Protein AF-0000000086189319 (afdb_homodimer)

Organism: NCBI:txid1656884

Solvent-accessible surface area (backbone atoms only — not comparable to full-atom values): 12637 Å² total; per-residue (Å²): 131,82,56,67,68,54,58,51,44,48,44,69,55,44,84,49,65,69,63,26,51,51,47,39,66,69,47,30,36,74,72,18,36,41,35,37,89,86,45,76,41,56,20,54,67,47,47,53,51,49,47,50,52,51,44,68,76,40,71,74,46,39,66,41,79,43,82,73,70,53,71,53,95,55,34,38,34,40,35,33,26,35,20,50,72,96,50,77,51,56,28,30,35,36,38,37,38,34,42,45,98,85,67,18,36,36,32,38,51,39,45,76,79,37,67,70,130,131,80,55,68,66,55,57,51,44,49,45,69,57,44,84,49,65,70,64,29,50,52,48,38,67,70,46,31,37,72,73,19,34,41,36,38,89,87,45,76,41,57,21,53,69,45,48,52,51,48,47,51,52,52,44,69,76,40,70,74,47,38,65,40,79,41,83,72,71,54,70,54,95,54,34,36,35,40,35,33,25,36,20,49,72,95,50,76,52,56,29,30,34,36,40,38,37,34,42,46,97,86,70,18,37,36,32,38,51,38,46,75,78,38,68,73,131

InterPro domains:
  IPR032710 NTF2-like domain superfamily [SSF54427] (3-113)
  IPR037401 SnoaL-like domain [PF12680] (7-106)

Foldseek 3Di:
DDDLVVLVQVLLADQDLVVSLVSCVVAADQFAWEDEPVDTDTGSVRVSVVSNVVCVVPPQKGKAFDDDWDDDDFKIKGKIFIDHPPDGGQWIKIWMFGADPVNHTRYIDIYTDGHHD/DDDLVVLVQVLLADQDLVVSLVSCVVAADQFAWEDEPVDTDTGSVRVSVVSNVVCVVPPQKGKAFDDDWDDDDFKIKGKIFIDHPPDGGQWIKIWMFGADPVNHTRYIDIYTDGHHD

Secondary structure (DSSP, 8-state):
---HHHHHHHHHH---HHHHHHHHHHHEEEEEEEEETTEEEEHHHHHHHHHHHHHHHSTTEEEEEEEEEEEETTEEEEEEEEEETTS--SEEEEEEEEE-TTS-EEEEEEEEEE---/---HHHHHHHHHH---HHHHHHHHHHHEEEEEEEEETTEEEEHHHHHHHHHHHHHHHSTTEEEEEEEEEEEETTEEEEEEEEEETTS--SEEEEEEEEE-TTS-EEEEEEEEEE---

Radius of gyration: 18.87 Å; Cα contacts (8 Å, |Δi|>4): 447; chains: 2; bounding box: 40×55×42 Å

Structure (mmCIF, N/CA/C/O backbone):
data_AF-0000000086189319-model_v1
#
loop_
_entity.id
_entity.type
_entity.pdbx_description
1 polymer 'Nuclear transport factor 2 family protein'
#
loop_
_atom_site.group_PDB
_atom_site.id
_atom_site.type_symbol
_atom_site.label_atom_id
_atom_site.label_alt_id
_atom_site.label_comp_id
_atom_site.label_asym_id
_atom_site.label_entity_id
_atom_site.label_seq_id
_atom_site.pdbx_PDB_ins_code
_atom_site.Cartn_x
_atom_site.Cartn_y
_atom_site.Cartn_z
_atom_site.occupancy
_atom_site.B_iso_or_equiv
_atom_site.auth_seq_id
_atom_site.auth_comp_id
_atom_site.auth_asym_id
_atom_site.auth_atom_id
_atom_site.pdbx_PDB_model_num
ATOM 1 N N . MET A 1 1 ? 15.258 8.117 17.438 1 41.03 1 MET A N 1
ATOM 2 C CA . MET A 1 1 ? 14.891 8.266 16.031 1 41.03 1 MET A CA 1
ATOM 3 C C . MET A 1 1 ? 13.391 8.07 15.844 1 41.03 1 MET A C 1
ATOM 5 O O . MET A 1 1 ? 12.82 7.086 16.328 1 41.03 1 MET A O 1
ATOM 9 N N . ASP A 1 2 ? 12.672 9.117 15.648 1 60.09 2 ASP A N 1
ATOM 10 C CA . ASP A 1 2 ? 11.219 9.086 15.727 1 60.09 2 ASP A CA 1
ATOM 11 C C . ASP A 1 2 ? 10.633 8.094 14.727 1 60.09 2 ASP A C 1
ATOM 13 O O . ASP A 1 2 ? 11.219 7.859 13.664 1 60.09 2 ASP A O 1
ATOM 17 N N . ASP A 1 3 ? 9.672 7.242 15.055 1 89.88 3 ASP A N 1
ATOM 18 C CA . ASP A 1 3 ? 8.789 6.383 14.273 1 89.88 3 ASP A CA 1
ATOM 19 C C . ASP A 1 3 ? 8.266 7.113 13.031 1 89.88 3 ASP A C 1
ATOM 21 O O . ASP A 1 3 ? 7.812 8.258 13.125 1 89.88 3 ASP A O 1
ATOM 25 N N . ILE A 1 4 ? 8.672 6.754 11.867 1 96.31 4 ILE A N 1
ATOM 26 C CA . ILE A 1 4 ? 8.367 7.406 10.594 1 96.31 4 ILE A CA 1
ATOM 27 C C . ILE A 1 4 ? 6.879 7.738 10.531 1 96.31 4 ILE A C 1
ATOM 29 O O . ILE A 1 4 ? 6.488 8.766 9.977 1 96.31 4 ILE A O 1
ATOM 33 N N . THR A 1 5 ? 6.031 6.953 11.18 1 97.81 5 THR A N 1
ATOM 34 C CA . THR A 1 5 ? 4.598 7.211 11.18 1 97.81 5 THR A CA 1
ATOM 35 C C . THR A 1 5 ? 4.262 8.422 12.047 1 97.81 5 THR A C 1
ATOM 37 O O . THR A 1 5 ? 3.361 9.195 11.719 1 97.81 5 THR A O 1
ATOM 40 N N . THR A 1 6 ? 5.039 8.594 13.086 1 97.06 6 THR A N 1
ATOM 41 C CA . THR A 1 6 ? 4.875 9.773 13.922 1 97.06 6 THR A CA 1
ATOM 42 C C . THR A 1 6 ? 5.262 11.031 13.156 1 97.06 6 THR A C 1
ATOM 44 O O . THR A 1 6 ? 4.523 12.023 13.164 1 97.06 6 THR A O 1
ATOM 47 N N . SER A 1 7 ? 6.391 10.992 12.523 1 97.5 7 SER A N 1
ATOM 48 C CA . SER A 1 7 ? 6.844 12.133 11.734 1 97.5 7 SER A CA 1
ATOM 49 C C . SER A 1 7 ? 5.855 12.461 10.617 1 97.5 7 SER A C 1
ATOM 51 O O . SER A 1 7 ? 5.629 13.633 10.305 1 97.5 7 SER A O 1
ATOM 53 N N . TYR A 1 8 ? 5.293 11.438 10.023 1 98.5 8 TYR A N 1
ATOM 54 C CA . TYR A 1 8 ? 4.277 11.594 8.992 1 98.5 8 TYR A CA 1
ATOM 55 C C . TYR A 1 8 ? 3.062 12.344 9.531 1 98.5 8 TYR A C 1
ATOM 57 O O . TYR A 1 8 ? 2.643 13.352 8.961 1 98.5 8 TYR A O 1
ATOM 65 N N . LEU A 1 9 ? 2.549 11.883 10.641 1 98.12 9 LEU A N 1
ATOM 66 C CA . LEU A 1 9 ? 1.354 12.5 11.203 1 98.12 9 LEU A CA 1
ATOM 67 C C . LEU A 1 9 ? 1.656 13.914 11.703 1 98.12 9 LEU A C 1
ATOM 69 O O . LEU A 1 9 ? 0.8 14.797 11.641 1 98.12 9 LEU A O 1
ATOM 73 N N . ASP A 1 10 ? 2.906 14.109 12.211 1 98 10 ASP A N 1
ATOM 74 C CA . ASP A 1 10 ? 3.316 15.461 12.594 1 98 10 ASP A CA 1
ATOM 75 C C . ASP A 1 10 ? 3.227 16.422 11.406 1 98 10 ASP A C 1
ATOM 77 O O . ASP A 1 10 ? 2.816 17.578 11.57 1 98 10 ASP A O 1
ATOM 81 N N . THR A 1 11 ? 3.629 15.938 10.242 1 98.44 11 THR A N 1
ATOM 82 C CA . THR A 1 11 ? 3.539 16.75 9.039 1 98.44 11 THR A CA 1
ATOM 83 C C . THR A 1 11 ? 2.094 17.172 8.773 1 98.44 11 THR A C 1
ATOM 85 O O . THR A 1 11 ? 1.817 18.344 8.523 1 98.44 11 THR A O 1
ATOM 88 N N . TRP A 1 12 ? 1.167 16.266 8.883 1 98.31 12 TRP A N 1
ATOM 89 C CA . TRP A 1 12 ? -0.241 16.5 8.578 1 98.31 12 TRP A CA 1
ATOM 90 C C . TRP A 1 12 ? -0.891 17.359 9.656 1 98.31 12 TRP A C 1
ATOM 92 O O . TRP A 1 12 ? -1.874 18.062 9.398 1 98.31 12 TRP A O 1
ATOM 102 N N . ASN A 1 13 ? -0.323 17.359 10.875 1 98.12 13 ASN A N 1
ATOM 103 C CA . ASN A 1 13 ? -0.953 18.078 11.969 1 98.12 13 ASN A CA 1
ATOM 104 C C . ASN A 1 13 ? -0.357 19.469 12.141 1 98.12 13 ASN A C 1
ATOM 106 O O . ASN A 1 13 ? -0.888 20.297 12.891 1 98.12 13 ASN A O 1
ATOM 110 N N . THR A 1 14 ? 0.748 19.734 11.5 1 98 14 THR A N 1
ATOM 111 C CA . THR A 1 14 ? 1.375 21.062 11.57 1 98 14 THR A CA 1
ATOM 112 C C . THR A 1 14 ? 0.616 22.062 10.703 1 98 14 THR A C 1
ATOM 114 O O . THR A 1 14 ? 0.569 21.922 9.484 1 98 14 THR A O 1
ATOM 117 N N . THR A 1 15 ? 0.08 23.141 11.289 1 96.62 15 THR A N 1
ATOM 118 C CA . THR A 1 15 ? -0.775 24.078 10.562 1 96.62 15 THR A CA 1
ATOM 119 C C . THR A 1 15 ? 0.035 25.266 10.047 1 96.62 15 THR A C 1
ATOM 121 O O . THR A 1 15 ? -0.418 26 9.164 1 96.62 15 THR A O 1
ATOM 124 N N . ASP A 1 16 ? 1.25 25.453 10.625 1 97.31 16 ASP A N 1
ATOM 125 C CA . ASP A 1 16 ? 2.148 26.484 10.133 1 97.31 16 ASP A CA 1
ATOM 126 C C . ASP A 1 16 ? 2.936 26 8.922 1 97.31 16 ASP A C 1
ATOM 128 O O . ASP A 1 16 ? 3.73 25.062 9.016 1 97.31 16 ASP A O 1
ATOM 132 N N . ALA A 1 17 ? 2.797 26.672 7.848 1 97.62 17 ALA A N 1
ATOM 133 C CA . ALA A 1 17 ? 3.369 26.219 6.582 1 97.62 17 ALA A CA 1
ATOM 134 C C . ALA A 1 17 ? 4.895 26.203 6.645 1 97.62 17 ALA A C 1
ATOM 136 O O . ALA A 1 17 ? 5.535 25.312 6.07 1 97.62 17 ALA A O 1
ATOM 137 N N . ALA A 1 18 ? 5.461 27.203 7.266 1 98.06 18 ALA A N 1
ATOM 138 C CA . ALA A 1 18 ? 6.918 27.266 7.355 1 98.06 18 ALA A CA 1
ATOM 139 C C . ALA A 1 18 ? 7.465 26.125 8.211 1 98.06 18 ALA A C 1
ATOM 141 O O . ALA A 1 18 ? 8.453 25.484 7.852 1 98.06 18 ALA A O 1
ATOM 142 N N . GLN A 1 19 ? 6.84 25.938 9.352 1 98.38 19 GLN A N 1
ATOM 143 C CA . GLN A 1 19 ? 7.223 24.812 10.203 1 98.38 19 GLN A CA 1
ATOM 144 C C . GLN A 1 19 ? 7.023 23.484 9.484 1 98.38 19 GLN A C 1
ATOM 146 O O . GLN A 1 19 ? 7.863 22.578 9.586 1 98.38 19 GLN A O 1
ATOM 151 N N . ARG A 1 20 ? 5.918 23.359 8.758 1 98.56 20 ARG A N 1
ATOM 152 C CA . ARG A 1 20 ? 5.672 22.141 7.988 1 98.56 20 ARG A CA 1
ATOM 153 C C . ARG A 1 20 ? 6.746 21.938 6.926 1 98.56 20 ARG A C 1
ATOM 155 O O . ARG A 1 20 ? 7.164 20.812 6.664 1 98.56 20 ARG A O 1
ATOM 162 N N . GLY A 1 21 ? 7.141 23.031 6.281 1 98.31 21 GLY A N 1
ATOM 163 C CA . GLY A 1 21 ? 8.227 22.953 5.32 1 98.31 21 GLY A CA 1
ATOM 164 C C . GLY A 1 21 ? 9.484 22.328 5.898 1 98.31 21 GLY A C 1
ATOM 165 O O . GLY A 1 21 ? 10.188 21.578 5.211 1 98.31 21 GLY A O 1
ATOM 166 N N . GLU A 1 22 ? 9.781 22.641 7.102 1 98.25 22 GLU A N 1
ATOM 167 C CA . GLU A 1 22 ? 10.945 22.062 7.766 1 98.25 22 GLU A CA 1
ATOM 168 C C . GLU A 1 22 ? 10.773 20.562 8 1 98.25 22 GLU A C 1
ATOM 170 O O . GLU A 1 22 ? 11.711 19.797 7.789 1 98.25 22 GLU A O 1
ATOM 175 N N . LEU A 1 23 ? 9.617 20.156 8.461 1 98.19 23 LEU A N 1
ATOM 176 C CA . LEU A 1 23 ? 9.336 18.734 8.641 1 98.19 23 LEU A CA 1
ATOM 177 C C . LEU A 1 23 ? 9.469 17.984 7.316 1 98.19 23 LEU A C 1
ATOM 179 O O . LEU A 1 23 ? 10.016 16.875 7.273 1 98.19 23 LEU A O 1
ATOM 183 N N . LEU A 1 24 ? 8.93 18.578 6.246 1 98.56 24 LEU A N 1
ATOM 184 C CA . LEU A 1 24 ? 9.023 17.969 4.922 1 98.56 24 LEU A CA 1
ATOM 185 C C . LEU A 1 24 ? 10.477 17.781 4.508 1 98.56 24 LEU A C 1
ATOM 187 O O . LEU A 1 24 ? 10.859 16.703 4.047 1 98.56 24 LEU A O 1
ATOM 191 N N . ARG A 1 25 ? 11.273 18.781 4.691 1 98 25 ARG A N 1
ATOM 192 C CA . ARG A 1 25 ? 12.68 18.703 4.324 1 98 25 ARG A CA 1
ATOM 193 C C . ARG A 1 25 ? 13.398 17.625 5.133 1 98 25 ARG A C 1
ATOM 195 O O . ARG A 1 25 ? 14.297 16.953 4.625 1 98 25 ARG A O 1
ATOM 202 N N . GLN A 1 26 ? 12.977 17.484 6.293 1 97.75 26 GLN A N 1
ATOM 203 C CA . GLN A 1 26 ? 13.648 16.562 7.199 1 97.75 26 GLN A CA 1
ATOM 204 C C . GLN A 1 26 ? 13.242 15.125 6.93 1 97.75 26 GLN A C 1
ATOM 206 O O . GLN A 1 26 ? 14.07 14.219 6.961 1 97.75 26 GLN A O 1
ATOM 211 N N . HIS A 1 27 ? 11.961 14.852 6.629 1 98.25 27 HIS A N 1
ATOM 212 C CA . HIS A 1 27 ? 11.461 13.484 6.723 1 98.25 27 HIS A CA 1
ATOM 213 C C . HIS A 1 27 ? 10.984 12.977 5.367 1 98.25 27 HIS A C 1
ATOM 215 O O . HIS A 1 27 ? 10.664 11.797 5.219 1 98.25 27 HIS A O 1
ATOM 221 N N . TRP A 1 28 ? 10.93 13.844 4.379 1 98.69 28 TRP A N 1
ATOM 222 C CA . TRP A 1 28 ? 10.438 13.477 3.053 1 98.69 28 TRP A CA 1
ATOM 223 C C . TRP A 1 28 ? 11.516 13.68 1.995 1 98.69 28 TRP A C 1
ATOM 225 O O . TRP A 1 28 ? 12.266 14.656 2.047 1 98.69 28 TRP A O 1
ATOM 235 N N . SER A 1 29 ? 11.578 12.797 1.04 1 98.38 29 SER A N 1
ATOM 236 C CA . SER A 1 29 ? 12.422 13.031 -0.129 1 98.38 29 SER A CA 1
ATOM 237 C C . SER A 1 29 ? 11.961 14.258 -0.913 1 98.38 29 SER A C 1
ATOM 239 O O . SER A 1 29 ? 10.773 14.594 -0.902 1 98.38 29 SER A O 1
ATOM 241 N N . SER A 1 30 ? 12.852 14.852 -1.653 1 97.94 30 SER A N 1
ATOM 242 C CA . SER A 1 30 ? 12.523 16.094 -2.361 1 97.94 30 SER A CA 1
ATOM 243 C C . SER A 1 30 ? 11.523 15.836 -3.482 1 97.94 30 SER A C 1
ATOM 245 O O . SER A 1 30 ? 10.758 16.734 -3.852 1 97.94 30 SER A O 1
ATOM 247 N N . ALA A 1 31 ? 11.484 14.609 -3.99 1 97.81 31 ALA A N 1
ATOM 248 C CA . ALA A 1 31 ? 10.555 14.242 -5.055 1 97.81 31 ALA A CA 1
ATOM 249 C C . ALA A 1 31 ? 9.5 13.258 -4.551 1 97.81 31 ALA A C 1
ATOM 251 O O . ALA A 1 31 ? 9.031 12.398 -5.305 1 97.81 31 ALA A 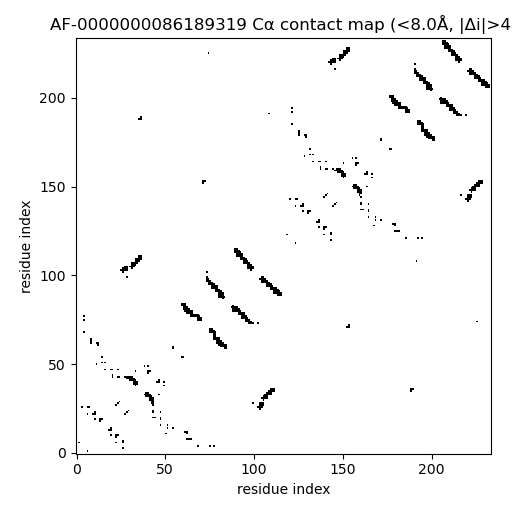O 1
ATOM 252 N N . ALA A 1 32 ? 9.195 13.367 -3.264 1 98.62 32 ALA A N 1
ATOM 253 C CA . ALA A 1 32 ? 8.211 12.461 -2.68 1 98.62 32 ALA A CA 1
ATOM 254 C C . ALA A 1 32 ? 6.875 12.555 -3.416 1 98.62 32 ALA A C 1
ATOM 256 O O . ALA A 1 32 ? 6.43 13.648 -3.775 1 98.62 32 ALA A O 1
ATOM 257 N N . ARG A 1 33 ? 6.293 11.422 -3.643 1 98.81 33 ARG A N 1
ATOM 258 C CA . ARG A 1 33 ? 4.992 11.336 -4.301 1 98.81 33 ARG A CA 1
ATOM 259 C C . ARG A 1 33 ? 3.896 10.969 -3.307 1 98.81 33 ARG A C 1
ATOM 261 O O . ARG A 1 33 ? 4.086 10.078 -2.471 1 98.81 33 ARG A O 1
ATOM 268 N N . TYR A 1 34 ? 2.807 11.695 -3.367 1 98.88 34 TYR A N 1
ATOM 269 C CA . TYR A 1 34 ? 1.639 11.438 -2.531 1 98.88 34 TYR A CA 1
ATOM 270 C C . TYR A 1 34 ? 0.396 11.219 -3.385 1 98.88 34 TYR A C 1
ATOM 272 O O . TYR A 1 34 ? 0.048 12.055 -4.219 1 98.88 34 TYR A O 1
ATOM 280 N N . THR A 1 35 ? -0.238 10.07 -3.205 1 98.88 35 THR A N 1
ATOM 281 C CA . THR A 1 35 ? -1.472 9.773 -3.926 1 98.88 35 THR A CA 1
ATOM 282 C C . THR A 1 35 ? -2.541 9.242 -2.973 1 98.88 35 THR A C 1
ATOM 284 O O . THR A 1 35 ? -2.295 8.305 -2.215 1 98.88 35 THR A O 1
ATOM 287 N N . ASP A 1 36 ? -3.645 9.859 -2.893 1 98.06 36 ASP A N 1
ATOM 288 C CA . ASP A 1 36 ? -4.859 9.344 -2.268 1 98.06 36 ASP A CA 1
ATOM 289 C C . ASP A 1 36 ? -6.078 9.594 -3.148 1 98.06 36 ASP A C 1
ATOM 291 O O . ASP A 1 36 ? -5.957 10.117 -4.254 1 98.06 36 ASP A O 1
ATOM 295 N N . PRO A 1 37 ? -7.316 9.133 -2.807 1 97.81 37 PRO A N 1
ATOM 296 C CA . PRO A 1 37 ? -8.461 9.25 -3.713 1 97.81 37 PRO A CA 1
ATOM 297 C C . PRO A 1 37 ? -8.727 10.688 -4.152 1 97.81 37 PRO A C 1
ATOM 299 O O . PRO A 1 37 ? -9.242 10.922 -5.246 1 97.81 37 PRO A O 1
ATOM 302 N N . MET A 1 38 ? -8.234 11.617 -3.387 1 95.5 38 MET A N 1
ATOM 303 C CA . MET A 1 38 ? -8.625 13.008 -3.613 1 95.5 38 MET A CA 1
ATOM 304 C C . MET A 1 38 ? -7.465 13.805 -4.195 1 95.5 38 MET A C 1
ATOM 306 O O . MET A 1 38 ? -7.66 14.914 -4.711 1 95.5 38 MET A O 1
ATOM 310 N N . ALA A 1 39 ? -6.301 13.305 -4.086 1 97.88 39 ALA A N 1
ATOM 311 C CA . ALA A 1 39 ? -5.145 14.117 -4.461 1 97.88 39 ALA A CA 1
ATOM 312 C C . ALA A 1 39 ? -4.02 13.25 -5.02 1 97.88 39 ALA A C 1
ATOM 314 O O . ALA A 1 39 ? -3.846 12.102 -4.598 1 97.88 39 ALA A O 1
ATOM 315 N N . GLU A 1 40 ? -3.279 13.742 -5.922 1 98.62 40 GLU A N 1
ATOM 316 C CA . GLU A 1 40 ? -2.016 13.25 -6.461 1 98.62 40 GLU A CA 1
ATOM 317 C C . GLU A 1 40 ? -1.015 14.383 -6.645 1 98.62 40 GLU A C 1
ATOM 319 O O . GLU A 1 40 ? -1.177 15.219 -7.539 1 98.62 40 GLU A O 1
ATOM 324 N N . VAL A 1 41 ? 0.038 14.398 -5.727 1 98.69 41 VAL A N 1
ATOM 325 C CA . VAL A 1 41 ? 0.953 15.531 -5.746 1 98.69 41 VAL A CA 1
ATOM 326 C C . VAL A 1 41 ? 2.393 15.039 -5.617 1 98.69 41 VAL A C 1
ATOM 328 O O . VAL A 1 41 ? 2.631 13.906 -5.191 1 98.69 41 VAL A O 1
ATOM 331 N N . VAL A 1 42 ? 3.293 15.867 -5.992 1 98.69 42 VAL A N 1
ATOM 332 C CA . VAL A 1 42 ? 4.711 15.516 -5.965 1 98.69 42 VAL A CA 1
ATOM 333 C C . VAL A 1 42 ? 5.516 16.672 -5.391 1 98.69 42 VAL A C 1
ATOM 335 O O . VAL A 1 42 ? 5.312 17.828 -5.77 1 98.69 42 VAL A O 1
ATOM 338 N N . GLY A 1 43 ? 6.41 16.297 -4.492 1 98.69 43 GLY A N 1
ATOM 339 C CA . GLY A 1 43 ? 7.363 17.281 -3.986 1 98.69 43 GLY A CA 1
ATOM 340 C C . GLY A 1 43 ? 6.859 18.031 -2.773 1 98.69 43 GLY A C 1
ATOM 341 O O . GLY A 1 43 ? 5.656 18.062 -2.508 1 98.69 43 GLY A O 1
ATOM 342 N N . HIS A 1 44 ? 7.781 18.656 -2.061 1 98.75 44 HIS A N 1
ATOM 343 C CA . HIS A 1 44 ? 7.512 19.312 -0.785 1 98.75 44 HIS A CA 1
ATOM 344 C C . HIS A 1 44 ? 6.488 20.438 -0.945 1 98.75 44 HIS A C 1
ATOM 346 O O . HIS A 1 44 ? 5.57 20.562 -0.131 1 98.75 44 HIS A O 1
ATOM 352 N N . GLU A 1 45 ? 6.598 21.203 -1.966 1 98.56 45 GLU A N 1
ATOM 353 C CA . GLU A 1 45 ? 5.719 22.359 -2.141 1 98.56 45 GLU A CA 1
ATOM 354 C C . GLU A 1 45 ? 4.266 21.922 -2.318 1 98.56 45 GLU A C 1
ATOM 356 O O . GLU A 1 45 ? 3.371 22.453 -1.655 1 98.56 45 GLU A O 1
ATOM 361 N N . GLN A 1 46 ? 4.055 20.969 -3.186 1 98.75 46 GLN A N 1
ATOM 362 C CA . GLN A 1 46 ? 2.689 20.531 -3.455 1 98.75 46 GLN A CA 1
ATOM 363 C C . GLN A 1 46 ? 2.105 19.781 -2.258 1 98.75 46 GLN A C 1
ATOM 365 O O . GLN A 1 46 ? 0.909 19.891 -1.977 1 98.75 46 GLN A O 1
ATOM 370 N N . ILE A 1 47 ? 2.928 19.031 -1.571 1 98.75 47 ILE A N 1
ATOM 371 C CA . ILE A 1 47 ? 2.465 18.344 -0.371 1 98.75 47 ILE A CA 1
ATOM 372 C C . ILE A 1 47 ? 2.121 19.359 0.71 1 98.75 47 ILE A C 1
ATOM 374 O O . ILE A 1 47 ? 1.102 19.234 1.393 1 98.75 47 ILE A O 1
ATOM 378 N N . ASN A 1 48 ? 2.979 20.359 0.891 1 98.81 48 ASN A N 1
ATOM 379 C CA . ASN A 1 48 ? 2.699 21.438 1.83 1 98.81 48 ASN A CA 1
ATOM 380 C C . ASN A 1 48 ? 1.361 22.109 1.528 1 98.81 48 ASN A C 1
ATOM 382 O O . ASN A 1 48 ? 0.55 22.328 2.432 1 98.81 48 ASN A O 1
ATOM 386 N N . ALA A 1 49 ? 1.111 22.391 0.261 1 98.56 49 ALA A N 1
ATOM 387 C CA . ALA A 1 49 ? -0.129 23.031 -0.167 1 98.56 49 ALA A CA 1
ATOM 388 C C . ALA A 1 49 ? -1.331 22.125 0.084 1 98.56 49 ALA A C 1
ATOM 390 O O . ALA A 1 49 ? -2.408 22.609 0.448 1 98.56 49 ALA A O 1
ATOM 391 N N . LEU A 1 50 ? -1.151 20.891 -0.165 1 98.56 50 LEU A N 1
ATOM 392 C CA . LEU A 1 50 ? -2.221 19.922 0.071 1 98.56 50 LEU A CA 1
ATOM 393 C C . LEU A 1 50 ? -2.654 19.938 1.533 1 98.56 50 LEU A C 1
ATOM 395 O O . LEU A 1 50 ? -3.848 20.016 1.83 1 98.56 50 LEU A O 1
ATOM 399 N N . VAL A 1 51 ? -1.676 19.844 2.426 1 98.44 51 VAL A N 1
ATOM 400 C CA . VAL A 1 51 ? -1.976 19.828 3.854 1 98.44 51 VAL A CA 1
ATOM 401 C C . VAL A 1 51 ? -2.705 21.125 4.234 1 98.44 51 VAL A C 1
ATOM 403 O O . VAL A 1 51 ? -3.68 21.094 4.988 1 98.44 51 VAL A O 1
ATOM 406 N N . ASP A 1 52 ? -2.256 22.234 3.707 1 97.75 52 ASP A N 1
ATOM 407 C CA . ASP A 1 52 ? -2.924 23.5 3.947 1 97.75 52 ASP A CA 1
ATOM 408 C C . ASP A 1 52 ? -4.391 23.438 3.535 1 97.75 52 ASP A C 1
ATOM 410 O O . ASP A 1 52 ? -5.273 23.859 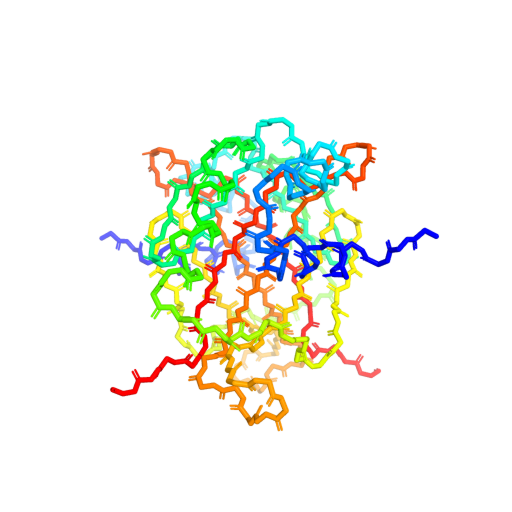4.285 1 97.75 52 ASP A O 1
ATOM 414 N N . GLY A 1 53 ? -4.629 22.938 2.348 1 97.5 53 GLY A N 1
ATOM 415 C CA . GLY A 1 53 ? -5.988 22.812 1.849 1 97.5 53 GLY A CA 1
ATOM 416 C C . GLY A 1 53 ? -6.871 21.953 2.734 1 97.5 53 GLY A C 1
ATOM 417 O O . GLY A 1 53 ? -8.031 22.281 2.973 1 97.5 53 GLY A O 1
ATOM 418 N N . VAL A 1 54 ? -6.352 20.859 3.225 1 97.19 54 VAL A N 1
ATOM 419 C CA . VAL A 1 54 ? -7.102 19.953 4.09 1 97.19 54 VAL A CA 1
ATOM 420 C C . VAL A 1 54 ? -7.473 20.672 5.387 1 97.19 54 VAL A C 1
ATOM 422 O O . VAL A 1 54 ? -8.609 20.562 5.852 1 97.19 54 VAL A O 1
ATOM 425 N N . HIS A 1 55 ? -6.566 21.453 5.996 1 96.56 55 HIS A N 1
ATOM 426 C CA . HIS A 1 55 ? -6.84 22.156 7.242 1 96.56 55 HIS A CA 1
ATOM 427 C C . HIS A 1 55 ? -7.863 23.266 7.027 1 96.56 55 HIS A C 1
ATOM 429 O O . HIS A 1 55 ? -8.648 23.578 7.926 1 96.56 55 HIS A O 1
ATOM 435 N N . GLN A 1 56 ? -7.781 23.859 5.828 1 96.44 56 GLN A N 1
ATOM 436 C CA . GLN A 1 56 ? -8.789 24.859 5.516 1 96.44 56 GLN A CA 1
ATOM 437 C C . GLN A 1 56 ? -10.18 24.25 5.449 1 96.44 56 GLN A C 1
ATOM 439 O O . GLN A 1 56 ? -11.164 24.875 5.875 1 96.44 56 GLN A O 1
ATOM 444 N N . GLN A 1 57 ? -10.297 23.109 4.949 1 95 57 GLN A N 1
ATOM 445 C CA . GLN A 1 57 ? -11.578 22.422 4.801 1 95 57 GLN A CA 1
ATOM 446 C C . GLN A 1 57 ? -12.078 21.891 6.141 1 95 57 GLN A C 1
ATOM 448 O O . GLN A 1 57 ? -13.281 21.828 6.379 1 95 57 GLN A O 1
ATOM 453 N N . PHE A 1 58 ? -11.172 21.516 6.996 1 94.69 58 PHE A N 1
ATOM 454 C CA . PHE A 1 58 ? -11.5 20.906 8.273 1 94.69 58 PHE A CA 1
ATOM 455 C C . PHE A 1 58 ? -10.805 21.625 9.422 1 94.69 58 PHE A C 1
ATOM 457 O O . PHE A 1 58 ? -9.977 21.047 10.117 1 94.69 58 PHE A O 1
ATOM 464 N N . PRO A 1 59 ? -11.211 22.859 9.688 1 94.19 59 PRO A N 1
ATOM 465 C CA . PRO A 1 59 ? -10.555 23.609 10.766 1 94.19 59 PRO A CA 1
ATOM 466 C C . PRO A 1 59 ? -10.703 22.922 12.125 1 94.19 59 PRO A C 1
ATOM 468 O O . PRO A 1 59 ? -11.805 22.516 12.492 1 94.19 59 PRO A O 1
ATOM 471 N N . GLY A 1 60 ? -9.57 22.75 12.789 1 94.19 60 GLY A N 1
ATOM 472 C CA . GLY A 1 60 ? -9.594 22.203 14.148 1 94.19 60 GLY A CA 1
ATOM 473 C C . GLY A 1 60 ? -9.516 20.688 14.188 1 94.19 60 GLY A C 1
ATOM 474 O O . GLY A 1 60 ? -9.43 20.109 15.266 1 94.19 60 GLY A O 1
ATOM 475 N N . PHE A 1 61 ? -9.625 20.062 13.117 1 96.88 61 PHE A N 1
ATOM 476 C CA . PHE A 1 61 ? -9.516 18.609 13.078 1 96.88 61 PHE A CA 1
ATOM 477 C C . PHE A 1 61 ? -8.062 18.172 13.234 1 96.88 61 PHE A C 1
ATOM 479 O O . PHE A 1 61 ? -7.145 18.906 12.867 1 96.88 61 PHE A O 1
ATOM 486 N N . VAL A 1 62 ? -7.855 16.953 13.766 1 97.81 62 VAL A N 1
ATOM 487 C CA . VAL A 1 62 ? -6.516 16.422 13.984 1 97.81 62 VAL A CA 1
ATOM 488 C C . VAL A 1 62 ? -6.426 15.008 13.43 1 97.81 62 VAL A C 1
ATOM 490 O O . VAL A 1 62 ? -7.398 14.25 13.477 1 97.81 62 VAL A O 1
ATOM 493 N N . PHE A 1 63 ? -5.23 14.719 12.906 1 98.19 63 PHE A N 1
ATOM 494 C CA . PHE A 1 63 ? -4.906 13.359 12.492 1 98.19 63 PHE A CA 1
ATOM 495 C C . PHE A 1 63 ? -4.352 12.555 13.656 1 98.19 63 PHE A C 1
ATOM 497 O O . PHE A 1 63 ? -3.434 13 14.344 1 98.19 63 PHE A O 1
ATOM 504 N N . THR A 1 64 ? -4.879 11.391 13.883 1 97.69 64 THR A N 1
ATOM 505 C CA . THR A 1 64 ? -4.453 10.516 14.969 1 97.69 64 THR A CA 1
ATOM 506 C C . THR A 1 64 ? -4.188 9.102 14.461 1 97.69 64 THR A C 1
ATOM 508 O O . THR A 1 64 ? -4.801 8.664 13.484 1 97.69 64 THR A O 1
ATOM 511 N N . PRO A 1 65 ? -3.258 8.445 15.109 1 96.69 65 PRO A N 1
ATOM 512 C CA . PRO A 1 65 ? -3.012 7.059 14.703 1 96.69 65 PRO A CA 1
ATOM 513 C C . PRO A 1 65 ? -4.168 6.125 15.055 1 96.69 65 PRO A C 1
ATOM 515 O O . PRO A 1 65 ? -4.809 6.293 16.094 1 96.69 65 PRO A O 1
ATOM 518 N N . VAL A 1 66 ? -4.453 5.27 14.227 1 96.62 66 VAL A N 1
ATOM 519 C CA . VAL A 1 66 ? -5.395 4.188 14.484 1 96.62 66 VAL A CA 1
ATOM 520 C C . VAL A 1 66 ? -4.66 2.848 14.469 1 96.62 66 VAL A C 1
ATOM 522 O O . VAL A 1 66 ? -4.125 2.436 13.438 1 96.62 66 VAL A O 1
ATOM 525 N N . GLY A 1 67 ? -4.586 2.184 15.656 1 95.31 67 GLY A N 1
ATOM 526 C CA . GLY A 1 67 ? -3.857 0.928 15.75 1 95.31 67 GLY A CA 1
ATOM 527 C C . GLY A 1 67 ? -2.354 1.1 15.656 1 95.31 67 GLY A C 1
ATOM 528 O O . GLY A 1 67 ? -1.829 2.184 15.922 1 95.31 67 GLY A O 1
ATOM 529 N N . GLN A 1 68 ? -1.641 -0.015 15.352 1 96.38 68 GLN A N 1
ATOM 530 C CA . GLN A 1 68 ? -0.185 -0.019 15.258 1 96.38 68 GLN A CA 1
ATOM 531 C C . GLN A 1 68 ? 0.275 -0.154 13.812 1 96.38 68 GLN A C 1
ATOM 533 O O . GLN A 1 68 ? -0.312 -0.912 13.031 1 96.38 68 GLN A O 1
ATOM 538 N N . PRO A 1 69 ? 1.29 0.631 13.539 1 97.75 69 PRO A N 1
ATOM 539 C CA . PRO A 1 69 ? 1.862 0.439 12.203 1 97.75 69 PRO A CA 1
ATOM 540 C C . PRO A 1 69 ? 2.467 -0.951 12.008 1 97.75 69 PRO A C 1
ATOM 542 O O . PRO A 1 69 ? 2.832 -1.607 12.992 1 97.75 69 PRO A O 1
ATOM 545 N N . ASP A 1 70 ? 2.479 -1.477 10.836 1 97.69 70 ASP A N 1
ATOM 546 C CA . ASP A 1 70 ? 3.141 -2.703 10.406 1 97.69 70 ASP A CA 1
ATOM 547 C C . ASP A 1 70 ? 4.266 -2.402 9.414 1 97.69 70 ASP A C 1
ATOM 549 O O . ASP A 1 70 ? 4.004 -2.029 8.273 1 97.69 70 ASP A O 1
ATOM 553 N N . ALA A 1 71 ? 5.535 -2.594 9.898 1 97.69 71 ALA A N 1
ATOM 554 C CA . ALA A 1 71 ? 6.672 -2.174 9.078 1 97.69 71 ALA A CA 1
ATOM 555 C C . ALA A 1 71 ? 7.598 -3.35 8.781 1 97.69 71 ALA A C 1
ATOM 557 O O . ALA A 1 71 ? 7.781 -4.23 9.625 1 97.69 71 ALA A O 1
ATOM 558 N N . HIS A 1 72 ? 8.102 -3.428 7.621 1 97.81 72 HIS A N 1
ATOM 559 C CA . HIS A 1 72 ? 9.203 -4.293 7.211 1 97.81 72 HIS A CA 1
ATOM 560 C C . HIS A 1 72 ? 9.93 -3.721 5.996 1 97.81 72 HIS A C 1
ATOM 562 O O . HIS A 1 72 ? 9.336 -2.979 5.207 1 97.81 72 HIS A O 1
ATOM 568 N N . HIS A 1 73 ? 11.273 -4.082 5.828 1 97.81 73 HIS A N 1
ATOM 569 C CA . HIS A 1 73 ? 12.102 -3.508 4.773 1 97.81 73 HIS A CA 1
ATOM 570 C C . HIS A 1 73 ? 12.031 -1.983 4.781 1 97.81 73 HIS A C 1
ATOM 572 O O . HIS A 1 73 ? 12.281 -1.35 5.809 1 97.81 73 HIS A O 1
ATOM 578 N N . ASN A 1 74 ? 11.656 -1.35 3.709 1 97.75 74 ASN A N 1
ATOM 579 C CA . ASN A 1 74 ? 11.594 0.106 3.635 1 97.75 74 ASN A CA 1
ATOM 580 C C . ASN A 1 74 ? 10.164 0.604 3.469 1 97.75 74 ASN A C 1
ATOM 582 O O . ASN A 1 74 ? 9.922 1.604 2.791 1 97.75 74 ASN A O 1
ATOM 586 N N . GLN A 1 75 ? 9.25 -0.142 4.062 1 98.62 75 GLN A N 1
ATOM 587 C CA . GLN A 1 75 ? 7.852 0.244 3.904 1 98.62 75 GLN A CA 1
ATOM 588 C C . GLN A 1 75 ? 7.086 0.081 5.215 1 98.62 75 GLN A C 1
ATOM 590 O O . GLN A 1 75 ? 7.484 -0.7 6.078 1 98.62 75 GLN A O 1
ATOM 595 N N . VAL A 1 76 ? 6.047 0.812 5.371 1 98.44 76 VAL A N 1
ATOM 596 C CA . VAL A 1 76 ? 5.203 0.759 6.559 1 98.44 76 VAL A CA 1
ATOM 597 C C . VAL A 1 76 ? 3.748 1.025 6.176 1 98.44 76 VAL A C 1
ATOM 599 O O . VAL A 1 76 ? 3.467 1.913 5.367 1 98.44 76 VAL A O 1
ATOM 602 N N . ARG A 1 77 ? 2.846 0.257 6.664 1 98.75 77 ARG A N 1
ATOM 603 C CA . ARG A 1 77 ? 1.422 0.539 6.512 1 98.75 77 ARG A CA 1
ATOM 604 C C . ARG A 1 77 ? 0.783 0.875 7.855 1 98.75 77 ARG A C 1
ATOM 606 O O . ARG A 1 77 ? 1.186 0.34 8.891 1 98.75 77 ARG A O 1
ATOM 613 N N . PHE A 1 78 ? -0.18 1.702 7.82 1 98.5 78 PHE A N 1
ATOM 614 C CA . PHE A 1 78 ? -0.872 2.119 9.039 1 98.5 78 PHE A CA 1
ATOM 615 C C . PHE A 1 78 ? -2.189 2.809 8.703 1 98.5 78 PHE A C 1
ATOM 617 O O . PHE A 1 78 ? -2.418 3.193 7.551 1 98.5 78 PHE A O 1
ATOM 624 N N . GLN A 1 79 ? -3.074 2.918 9.672 1 98.38 79 GLN A N 1
ATOM 625 C CA . GLN A 1 79 ? -4.305 3.697 9.57 1 98.38 79 GLN A CA 1
ATOM 626 C C . GLN A 1 79 ? -4.223 4.969 10.414 1 98.38 79 GLN A C 1
ATOM 628 O O . GLN A 1 79 ? -3.516 5.004 11.422 1 98.38 79 GLN A O 1
ATOM 633 N N . TRP A 1 80 ? -4.926 5.891 9.953 1 98.31 80 TRP A N 1
ATOM 634 C CA . TRP A 1 80 ? -5.062 7.156 10.664 1 98.31 80 TRP A CA 1
ATOM 635 C C . TRP A 1 80 ? -6.512 7.625 10.672 1 98.31 80 TRP A C 1
ATOM 637 O O . TRP A 1 80 ? -7.309 7.219 9.82 1 98.31 80 TRP A O 1
ATOM 647 N N . GLY A 1 81 ? -6.824 8.367 11.648 1 98.31 81 GLY A N 1
ATOM 648 C CA . GLY A 1 81 ? -8.133 8.992 11.758 1 98.31 81 GLY A CA 1
ATOM 649 C C . GLY A 1 81 ? -8.086 10.508 11.664 1 98.31 81 GLY A C 1
ATOM 650 O O . GLY A 1 81 ? -7.07 11.117 12 1 98.31 81 GLY A O 1
ATOM 651 N N . LEU A 1 82 ? -9.117 11.125 11.188 1 97.88 82 LEU A N 1
ATOM 652 C CA . LEU A 1 82 ? -9.297 12.578 11.156 1 97.88 82 LEU A CA 1
ATOM 653 C C . LEU A 1 82 ? -10.602 12.977 11.828 1 97.88 82 LEU A C 1
ATOM 655 O O . LEU A 1 82 ? -11.664 12.43 11.508 1 97.88 82 LEU A O 1
ATOM 659 N N . GLY A 1 83 ? -10.57 13.75 12.758 1 97.06 83 GLY A N 1
ATOM 660 C CA . GLY A 1 83 ? -11.727 14.266 13.477 1 97.06 83 GLY A CA 1
ATOM 661 C C . GLY A 1 83 ? -11.375 15.359 14.461 1 97.06 83 GLY A C 1
ATOM 662 O O . GLY A 1 83 ? -10.203 15.719 14.609 1 97.06 83 GLY A O 1
ATOM 663 N N . PRO A 1 84 ? -12.477 15.867 15.117 1 95 84 PRO A N 1
ATOM 664 C CA . PRO A 1 84 ? -12.195 16.859 16.156 1 95 84 PRO A CA 1
ATOM 665 C C . PRO A 1 84 ? -11.289 16.297 17.266 1 95 84 PRO A C 1
ATOM 667 O O . PRO A 1 84 ? -11.312 15.102 17.547 1 95 84 PRO A O 1
ATOM 670 N N . ASP A 1 85 ? -10.477 17.188 17.766 1 90.81 85 ASP A N 1
ATOM 671 C CA . ASP A 1 85 ? -9.562 16.781 18.828 1 90.81 85 ASP A CA 1
ATOM 672 C C . ASP A 1 85 ? -10.312 16.125 19.984 1 90.81 85 ASP A C 1
ATOM 674 O O . ASP A 1 85 ? -11.312 16.672 20.469 1 90.81 85 ASP A O 1
ATOM 678 N N . GLY A 1 86 ? -9.891 14.969 20.328 1 89.56 86 GLY A N 1
ATOM 679 C CA . GLY A 1 86 ? -10.461 14.281 21.484 1 89.56 86 GLY A CA 1
ATOM 680 C C . GLY A 1 86 ? -11.727 13.516 21.156 1 89.56 86 GLY A C 1
ATOM 681 O O . GLY A 1 86 ? -12.312 12.875 22.031 1 89.56 86 GLY A O 1
ATOM 682 N N . ALA A 1 87 ? -12.203 13.602 19.922 1 91.44 87 ALA A N 1
ATOM 683 C CA . ALA A 1 87 ? -13.414 12.906 19.5 1 91.44 87 ALA A CA 1
ATOM 684 C C . ALA A 1 87 ? -13.094 11.75 18.562 1 91.44 87 ALA A C 1
ATOM 686 O O . ALA A 1 87 ? -11.953 11.602 18.109 1 91.44 87 ALA A O 1
ATOM 687 N N . GLU A 1 88 ? -14.047 10.883 18.391 1 93.25 88 GLU A N 1
ATOM 688 C CA . GLU A 1 88 ? -13.898 9.805 17.406 1 93.25 88 GLU A CA 1
ATOM 689 C C . GLU A 1 88 ? -13.672 10.359 16 1 93.25 88 GLU A C 1
ATOM 691 O O . GLU A 1 88 ? -14.344 11.305 15.586 1 93.25 88 GLU A O 1
ATOM 696 N N . PRO A 1 89 ? -12.734 9.812 15.336 1 96.62 89 PRO A N 1
ATOM 697 C CA . PRO A 1 89 ? -12.5 10.281 13.969 1 96.62 89 PRO A CA 1
ATOM 698 C C . PRO A 1 89 ? -13.703 10.07 13.055 1 96.62 89 PRO A C 1
ATOM 700 O O . PRO A 1 89 ? -14.398 9.062 13.172 1 96.62 89 PRO A O 1
ATOM 703 N N . VAL A 1 90 ? -13.969 10.969 12.203 1 96 90 VA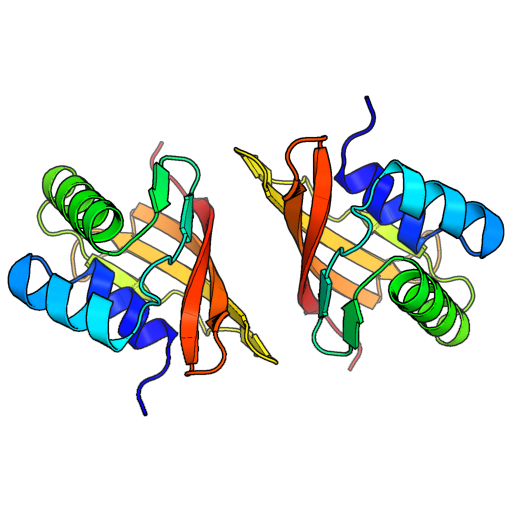L A N 1
ATOM 704 C CA . VAL A 1 90 ? -15.078 10.883 11.258 1 96 90 VAL A CA 1
ATOM 705 C C . VAL A 1 90 ? -14.57 10.328 9.922 1 96 90 VAL A C 1
ATOM 707 O O . VAL A 1 90 ? -15.367 9.875 9.094 1 96 90 VAL A O 1
ATOM 710 N N . VAL A 1 91 ? -13.297 10.43 9.695 1 97.31 91 VAL A N 1
ATOM 711 C CA . VAL A 1 91 ? -12.633 9.82 8.555 1 97.31 91 VAL A CA 1
ATOM 712 C C . VAL A 1 91 ? -11.547 8.859 9.039 1 97.31 91 VAL A C 1
ATOM 714 O O . VAL A 1 91 ? -10.812 9.164 9.977 1 97.31 91 VAL A O 1
ATOM 717 N N . ILE A 1 92 ? -11.477 7.719 8.492 1 98.31 92 ILE A N 1
ATOM 718 C CA . ILE A 1 92 ? -10.359 6.809 8.711 1 98.31 92 ILE A CA 1
ATOM 719 C C . ILE A 1 92 ? -9.664 6.512 7.383 1 98.31 92 ILE A C 1
ATOM 721 O O . ILE A 1 92 ? -10.305 6.082 6.418 1 98.31 92 ILE A O 1
ATOM 725 N N . GLY A 1 93 ? -8.438 6.809 7.355 1 98.38 93 GLY A N 1
ATOM 726 C CA . GLY A 1 93 ? -7.629 6.52 6.184 1 98.38 93 GLY A CA 1
ATOM 727 C C . GLY A 1 93 ? -6.609 5.422 6.414 1 98.38 93 GLY A C 1
ATOM 728 O O . GLY A 1 93 ? -6.414 4.977 7.547 1 98.38 93 GLY A O 1
ATOM 729 N N . PHE A 1 94 ? -6.043 4.988 5.348 1 98.69 94 PHE A N 1
ATOM 730 C CA . PHE A 1 94 ? -5.004 3.969 5.301 1 98.69 94 PHE A CA 1
ATOM 731 C C . PHE A 1 94 ? -3.881 4.383 4.355 1 98.69 94 PHE A C 1
ATOM 733 O O . PHE A 1 94 ? -4.137 4.844 3.242 1 98.69 94 PHE A O 1
ATOM 740 N N . ASP A 1 95 ? -2.637 4.27 4.824 1 98.8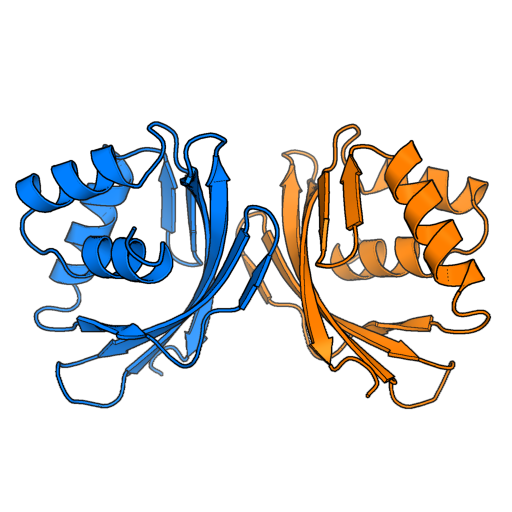1 95 ASP A N 1
ATOM 741 C CA . ASP A 1 95 ? -1.496 4.645 3.994 1 98.81 95 ASP A CA 1
ATOM 742 C C . ASP A 1 95 ? -0.437 3.543 3.988 1 98.81 95 ASP A C 1
ATOM 744 O O . ASP A 1 95 ? -0.219 2.881 5.004 1 98.81 95 ASP A O 1
ATOM 748 N N . VAL A 1 96 ? 0.223 3.371 2.902 1 98.88 96 VAL A N 1
ATOM 749 C CA . VAL A 1 96 ? 1.501 2.672 2.818 1 98.88 96 VAL A CA 1
ATOM 750 C C . VAL A 1 96 ? 2.604 3.654 2.428 1 98.88 96 VAL A C 1
ATOM 752 O O . VAL A 1 96 ? 2.504 4.332 1.403 1 98.88 96 VAL A O 1
ATOM 755 N N . LEU A 1 97 ? 3.641 3.725 3.221 1 98.75 97 LEU A N 1
ATOM 756 C CA . LEU A 1 97 ? 4.82 4.535 2.934 1 98.75 97 LEU A CA 1
ATOM 757 C C . LEU A 1 97 ? 5.965 3.668 2.424 1 98.75 97 LEU A C 1
ATOM 759 O O . LEU A 1 97 ? 6.188 2.564 2.93 1 98.75 97 LEU A O 1
ATOM 763 N N . THR A 1 98 ? 6.672 4.172 1.442 1 98.75 98 THR A N 1
ATOM 764 C CA . THR A 1 98 ? 8.008 3.664 1.148 1 98.75 98 THR A CA 1
ATOM 765 C C . THR A 1 98 ? 9.07 4.719 1.457 1 98.75 98 THR A C 1
ATOM 767 O O . THR A 1 98 ? 8.836 5.914 1.267 1 98.75 98 THR A O 1
ATOM 770 N N . LEU A 1 99 ? 10.188 4.223 1.891 1 98.44 99 LEU A N 1
ATOM 771 C CA . LEU A 1 99 ? 11.273 5.105 2.314 1 98.44 99 LEU A CA 1
ATOM 772 C C . LEU A 1 99 ? 12.453 5.012 1.357 1 98.44 99 LEU A C 1
ATOM 774 O O . LEU A 1 99 ? 12.711 3.953 0.779 1 98.44 99 LEU A O 1
ATOM 778 N N . ASP A 1 100 ? 13.188 6.113 1.158 1 97.81 100 ASP A N 1
ATOM 779 C CA . ASP A 1 100 ? 14.406 6.086 0.348 1 97.81 100 ASP A CA 1
ATOM 780 C C . ASP A 1 100 ? 15.602 5.621 1.17 1 97.81 100 ASP A C 1
ATOM 782 O O . ASP A 1 100 ? 15.453 5.215 2.324 1 97.81 100 ASP A O 1
ATOM 786 N N . ALA A 1 101 ? 16.719 5.598 0.581 1 96.25 101 ALA A N 1
ATOM 787 C CA . ALA A 1 101 ? 17.922 5.035 1.201 1 96.25 101 ALA A CA 1
ATOM 788 C C . ALA A 1 101 ? 18.297 5.812 2.461 1 96.25 101 ALA A C 1
ATOM 790 O O . ALA A 1 101 ? 18.953 5.273 3.354 1 96.25 101 ALA A O 1
ATOM 791 N N . ASP A 1 102 ? 17.875 7.02 2.613 1 96.19 102 ASP A N 1
ATOM 792 C CA . ASP A 1 102 ? 18.203 7.867 3.758 1 96.19 102 ASP A CA 1
ATOM 793 C C . ASP A 1 102 ? 17.109 7.785 4.824 1 96.19 102 ASP A C 1
ATOM 795 O O . ASP A 1 102 ? 17.141 8.516 5.812 1 96.19 102 ASP A O 1
ATOM 799 N N . GLY A 1 103 ? 16.109 6.98 4.57 1 96.81 103 GLY A N 1
ATOM 800 C CA . GLY A 1 103 ? 15.047 6.789 5.547 1 96.81 103 GLY A CA 1
ATOM 801 C C . GLY A 1 103 ? 13.961 7.848 5.469 1 96.81 103 GLY A C 1
ATOM 802 O O . GLY A 1 103 ? 13.18 8.016 6.406 1 96.81 103 GLY A O 1
ATOM 803 N N . ARG A 1 104 ? 13.922 8.555 4.312 1 98.25 104 ARG A N 1
ATOM 804 C CA . ARG A 1 104 ? 12.898 9.578 4.098 1 98.25 104 ARG A CA 1
ATOM 805 C C . ARG A 1 104 ? 11.742 9.023 3.277 1 98.25 104 ARG A C 1
ATOM 807 O O . ARG A 1 104 ? 11.914 8.086 2.498 1 98.25 104 ARG A O 1
ATOM 814 N N . ILE A 1 105 ? 10.562 9.641 3.467 1 98.75 105 ILE A N 1
ATOM 815 C CA . ILE A 1 105 ? 9.367 9.18 2.76 1 98.75 105 ILE A CA 1
ATOM 816 C C . ILE A 1 105 ? 9.508 9.477 1.27 1 98.75 105 ILE A C 1
ATOM 818 O O . ILE A 1 105 ? 9.656 10.633 0.873 1 98.75 105 ILE A O 1
ATOM 822 N N . GLU A 1 106 ? 9.477 8.453 0.527 1 98.75 106 GLU A N 1
ATOM 823 C CA . GLU A 1 106 ? 9.625 8.594 -0.919 1 98.75 106 GLU A CA 1
ATOM 824 C C . GLU A 1 106 ? 8.266 8.539 -1.616 1 98.75 106 GLU A C 1
ATOM 826 O O . GLU A 1 106 ? 8.078 9.164 -2.662 1 98.75 106 GLU A O 1
ATOM 831 N N . GLN A 1 107 ? 7.387 7.809 -1.036 1 98.81 107 GLN A N 1
ATOM 832 C CA . GLN A 1 107 ? 6.074 7.621 -1.64 1 98.81 107 GLN A CA 1
ATOM 833 C C . GLN A 1 107 ? 5.023 7.289 -0.581 1 98.81 107 GLN A C 1
ATOM 835 O O . GLN A 1 107 ? 5.312 6.582 0.386 1 98.81 107 GLN A O 1
ATOM 840 N N . VAL A 1 108 ? 3.828 7.883 -0.72 1 98.88 108 VAL A N 1
ATOM 841 C CA . VAL A 1 108 ? 2.664 7.559 0.097 1 98.88 108 VAL A CA 1
ATOM 842 C C . VAL A 1 108 ? 1.521 7.082 -0.798 1 98.88 108 VAL A C 1
ATOM 844 O O . VAL A 1 108 ? 1.091 7.805 -1.701 1 98.88 108 VAL A O 1
ATOM 847 N N . LEU A 1 109 ? 1.088 5.898 -0.665 1 98.94 109 LEU A N 1
ATOM 848 C CA . LEU A 1 109 ? -0.109 5.352 -1.295 1 98.94 109 LEU A CA 1
ATOM 849 C C . LEU A 1 109 ? -1.267 5.297 -0.304 1 98.94 109 LEU A C 1
ATOM 851 O O . LEU A 1 109 ? -1.275 4.457 0.599 1 98.94 109 LEU A O 1
ATOM 855 N N . GLY A 1 110 ? -2.182 6.176 -0.545 1 98.88 110 GLY A N 1
ATOM 856 C CA . GLY A 1 110 ? -3.238 6.344 0.441 1 98.88 110 GLY A CA 1
ATOM 857 C C . GLY A 1 110 ? -4.59 5.844 -0.038 1 98.88 110 GLY A C 1
ATOM 858 O O . GLY A 1 110 ? -4.887 5.895 -1.233 1 98.88 110 GLY A O 1
ATOM 859 N N . PHE A 1 111 ? -5.379 5.422 0.876 1 98.75 111 PHE A N 1
ATOM 860 C CA . PHE A 1 111 ? -6.758 4.984 0.697 1 98.75 111 PHE A CA 1
ATOM 861 C C . PHE A 1 1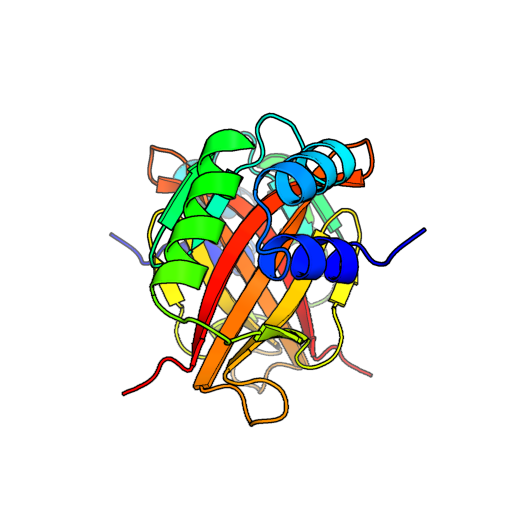11 ? -7.641 5.508 1.822 1 98.75 111 PHE A C 1
ATOM 863 O O . PHE A 1 111 ? -7.141 6.039 2.814 1 98.75 111 PHE A O 1
ATOM 870 N N . LEU A 1 112 ? -8.945 5.438 1.63 1 98.25 112 LEU A N 1
ATOM 871 C CA . LEU A 1 112 ? -9.898 5.867 2.645 1 98.25 112 LEU A CA 1
ATOM 872 C C . LEU A 1 112 ? -10.805 4.711 3.064 1 98.25 112 LEU A C 1
ATOM 874 O O . LEU A 1 112 ? -11.484 4.117 2.229 1 98.25 112 LEU A O 1
ATOM 878 N N . ASP A 1 113 ? -10.812 4.387 4.336 1 97.62 113 ASP A N 1
ATOM 879 C CA . ASP A 1 113 ? -11.562 3.25 4.859 1 97.62 113 ASP A CA 1
ATOM 880 C C . ASP A 1 113 ? -12.93 3.686 5.383 1 97.62 113 ASP A C 1
ATOM 882 O O . ASP A 1 113 ? -13.875 2.891 5.414 1 97.62 113 ASP A O 1
ATOM 886 N N . LYS A 1 114 ? -13 4.875 5.883 1 95.44 114 LYS A N 1
ATOM 887 C CA . LYS A 1 114 ? -14.242 5.484 6.363 1 95.44 114 LYS A CA 1
ATOM 888 C C . LYS A 1 114 ? -14.344 6.945 5.93 1 95.44 114 LYS A C 1
ATOM 890 O O . LYS A 1 114 ? -13.43 7.738 6.188 1 95.44 114 LYS A O 1
ATOM 895 N N . VAL A 1 115 ? -15.344 7.27 5.242 1 92.81 115 VAL A N 1
ATOM 896 C CA . VAL A 1 115 ? -15.617 8.656 4.863 1 92.81 115 VAL A CA 1
ATOM 897 C C . VAL A 1 115 ? -17.031 9.039 5.305 1 92.81 115 VAL A C 1
ATOM 899 O O . VAL A 1 115 ? -17.938 8.203 5.285 1 92.81 115 VAL A O 1
ATOM 902 N N . PRO A 1 116 ? -17.094 10.234 5.77 1 82.94 116 PRO A N 1
ATOM 903 C CA . PRO A 1 116 ? -18.438 10.656 6.207 1 82.94 116 PRO A CA 1
ATOM 904 C C . PRO A 1 116 ? -19.484 10.492 5.109 1 82.94 116 PRO A C 1
ATOM 906 O O . PRO A 1 116 ? -19.172 10.586 3.922 1 82.94 116 PRO A O 1
ATOM 909 N N . ALA A 1 117 ? -20.719 10.023 5.52 1 68 117 ALA A N 1
ATOM 910 C CA . ALA A 1 117 ? -21.859 9.859 4.617 1 68 117 ALA A CA 1
ATOM 911 C C . ALA A 1 117 ? -22.266 11.188 3.992 1 68 117 ALA A C 1
ATOM 913 O O . ALA A 1 117 ? -22.125 12.242 4.617 1 68 117 ALA A O 1
ATOM 914 N N . MET B 1 1 ? -11.117 -6.277 -20.641 1 41.31 1 MET B N 1
ATOM 915 C CA . MET B 1 1 ? -9.82 -5.961 -20.047 1 41.31 1 MET B CA 1
ATOM 916 C C . MET B 1 1 ? -9.742 -6.441 -18.609 1 41.31 1 MET B C 1
ATOM 918 O O . MET B 1 1 ? -10.633 -6.152 -17.797 1 41.31 1 MET B O 1
ATOM 922 N N . ASP B 1 2 ? -9.062 -7.516 -18.375 1 60.44 2 ASP B N 1
ATOM 923 C CA . ASP B 1 2 ? -9.148 -8.227 -17.109 1 60.44 2 ASP B CA 1
ATOM 924 C C . ASP B 1 2 ? -8.734 -7.32 -15.945 1 60.44 2 ASP B C 1
ATOM 926 O O . ASP B 1 2 ? -7.914 -6.418 -16.125 1 60.44 2 ASP B O 1
ATOM 930 N N . ASP B 1 3 ? -9.43 -7.258 -14.812 1 90 3 ASP B N 1
ATOM 931 C CA . ASP B 1 3 ? -9.148 -6.684 -13.5 1 90 3 ASP B CA 1
ATOM 932 C C . ASP B 1 3 ? -7.715 -6.977 -13.07 1 90 3 ASP B C 1
ATOM 934 O O . ASP B 1 3 ? -7.25 -8.117 -13.172 1 90 3 ASP B O 1
ATOM 938 N N . ILE B 1 4 ? -6.852 -6.012 -13.008 1 96.38 4 ILE B N 1
ATOM 939 C CA . ILE B 1 4 ? -5.43 -6.125 -12.711 1 96.38 4 ILE B CA 1
ATOM 940 C C . ILE B 1 4 ? -5.215 -7.074 -11.539 1 96.38 4 ILE B C 1
ATOM 942 O O . ILE B 1 4 ? -4.234 -7.82 -11.5 1 96.38 4 ILE B O 1
ATOM 946 N N . THR B 1 5 ? -6.172 -7.156 -10.617 1 97.88 5 THR B N 1
ATOM 947 C CA . THR B 1 5 ? -6.047 -8.047 -9.469 1 97.88 5 THR B CA 1
ATOM 948 C C . THR B 1 5 ? -6.219 -9.5 -9.891 1 97.88 5 THR B C 1
ATOM 950 O O . THR B 1 5 ? -5.559 -10.391 -9.352 1 97.88 5 THR B O 1
ATOM 953 N N . THR B 1 6 ? -7.055 -9.695 -10.883 1 97.12 6 THR B N 1
ATOM 954 C CA . THR B 1 6 ? -7.215 -11.039 -11.438 1 97.12 6 THR B CA 1
ATOM 955 C C . THR B 1 6 ? -5.934 -11.492 -12.125 1 97.12 6 THR B C 1
ATOM 957 O O . THR B 1 6 ? -5.461 -12.609 -11.898 1 97.12 6 THR B O 1
ATOM 960 N N . SER B 1 7 ? -5.391 -10.656 -12.953 1 97.56 7 SER B N 1
ATOM 961 C CA . SER B 1 7 ? -4.148 -10.969 -13.641 1 97.56 7 SER B CA 1
ATOM 962 C C . SER B 1 7 ? -3.016 -11.227 -12.648 1 97.56 7 SER B C 1
ATOM 964 O O . SER B 1 7 ? -2.18 -12.109 -12.875 1 97.56 7 SER B O 1
ATOM 966 N N . TYR B 1 8 ? -2.994 -10.469 -11.578 1 98.56 8 TYR B N 1
ATOM 967 C CA . TYR B 1 8 ? -2.016 -10.641 -10.516 1 98.56 8 TYR B CA 1
ATOM 968 C C . TYR B 1 8 ? -2.131 -12.023 -9.891 1 98.56 8 TYR B C 1
ATOM 970 O O . TYR B 1 8 ? -1.145 -12.766 -9.812 1 98.56 8 TYR B O 1
ATOM 978 N N . LEU B 1 9 ? -3.324 -12.383 -9.508 1 98.12 9 LEU B N 1
ATOM 979 C CA . LEU B 1 9 ? -3.521 -13.672 -8.852 1 98.12 9 LEU B CA 1
ATOM 980 C C . LEU B 1 9 ? -3.279 -14.82 -9.828 1 98.12 9 LEU B C 1
ATOM 982 O O . LEU B 1 9 ? -2.795 -15.883 -9.438 1 98.12 9 LEU B O 1
ATOM 986 N N . ASP B 1 10 ? -3.611 -14.586 -11.133 1 98.06 10 ASP B N 1
ATOM 987 C CA . ASP B 1 10 ? -3.295 -15.586 -12.148 1 98.06 10 ASP B CA 1
ATOM 988 C C . ASP B 1 10 ? -1.795 -15.867 -12.195 1 98.06 10 ASP B C 1
ATOM 990 O O . ASP B 1 10 ? -1.377 -17.016 -12.359 1 98.06 10 ASP B O 1
ATOM 994 N N . THR B 1 11 ? -1.012 -14.82 -12.07 1 98.44 11 THR B N 1
ATOM 995 C CA . THR B 1 11 ? 0.438 -14.977 -12.055 1 98.44 11 THR B CA 1
ATOM 996 C C . THR B 1 11 ? 0.867 -15.883 -10.898 1 98.44 11 THR B C 1
ATOM 998 O O . THR B 1 11 ? 1.653 -16.812 -11.094 1 98.44 11 THR B O 1
ATOM 1001 N N . TRP B 1 12 ? 0.33 -15.672 -9.734 1 98.38 12 TRP B N 1
ATOM 1002 C CA . TRP B 1 12 ? 0.705 -16.406 -8.531 1 98.38 12 TRP B CA 1
ATOM 1003 C C . TRP B 1 12 ? 0.174 -17.844 -8.578 1 98.38 12 TRP B C 1
ATOM 1005 O O . TRP B 1 12 ? 0.735 -18.734 -7.953 1 98.38 12 TRP B O 1
ATOM 1015 N N . ASN B 1 13 ? -0.892 -18.078 -9.367 1 98.12 13 ASN B N 1
ATOM 1016 C CA . ASN B 1 13 ? -1.508 -19.391 -9.383 1 98.12 13 ASN B CA 1
ATOM 1017 C C . ASN B 1 13 ? -0.977 -20.25 -10.531 1 98.12 13 ASN B C 1
ATOM 1019 O O . ASN B 1 13 ? -1.237 -21.453 -10.586 1 98.12 13 ASN B O 1
ATOM 1023 N N . THR B 1 14 ? -0.284 -19.656 -11.453 1 98 14 THR B N 1
ATOM 1024 C CA . THR B 1 14 ? 0.296 -20.375 -12.578 1 98 14 THR B CA 1
ATOM 1025 C C . THR B 1 14 ? 1.535 -21.156 -12.133 1 98 14 THR B C 1
ATOM 1027 O O . THR B 1 14 ? 2.543 -20.562 -11.75 1 98 14 THR B O 1
ATOM 1030 N N . THR B 1 15 ? 1.554 -22.5 -12.258 1 96.69 15 THR B N 1
ATOM 1031 C CA . THR B 1 15 ? 2.639 -23.312 -11.742 1 96.69 15 THR B CA 1
ATOM 1032 C C . THR B 1 15 ? 3.666 -23.609 -12.828 1 96.69 15 THR B C 1
ATOM 1034 O O . THR B 1 15 ? 4.793 -24.016 -12.531 1 96.69 15 THR B O 1
ATOM 1037 N N . ASP B 1 16 ? 3.242 -23.422 -14.109 1 97.31 16 ASP B N 1
ATOM 1038 C CA . ASP B 1 16 ? 4.176 -23.578 -15.219 1 97.31 16 ASP B CA 1
ATOM 1039 C C . ASP B 1 16 ? 5.008 -22.312 -15.414 1 97.31 16 ASP B C 1
ATOM 1041 O O . ASP B 1 16 ? 4.473 -21.25 -15.742 1 97.31 16 ASP B O 1
ATOM 1045 N N . ALA B 1 17 ? 6.266 -22.438 -15.32 1 97.62 17 ALA B N 1
ATOM 1046 C CA . ALA B 1 17 ? 7.152 -21.281 -15.328 1 97.62 17 ALA B CA 1
ATOM 1047 C C . ALA B 1 17 ? 7.098 -20.547 -16.672 1 97.62 17 ALA B C 1
ATOM 1049 O O . ALA B 1 17 ? 7.172 -19.328 -16.719 1 97.62 17 ALA B O 1
ATOM 1050 N N . ALA B 1 18 ? 7.043 -21.312 -17.75 1 98.06 18 ALA B N 1
ATOM 1051 C CA . ALA B 1 18 ? 6.996 -20.688 -19.062 1 98.06 18 ALA B CA 1
ATOM 1052 C C . ALA B 1 18 ? 5.699 -19.906 -19.266 1 98.06 18 ALA B C 1
ATOM 1054 O O . ALA B 1 18 ? 5.711 -18.781 -19.781 1 98.06 18 ALA B O 1
ATOM 1055 N N . GLN B 1 19 ? 4.605 -20.547 -18.906 1 98.31 19 GLN B N 1
ATOM 1056 C CA . GLN B 1 19 ? 3.318 -19.859 -18.969 1 98.31 19 GLN B CA 1
ATOM 1057 C C . GLN B 1 19 ? 3.305 -18.641 -18.062 1 98.31 19 GLN B C 1
ATOM 1059 O O . GLN B 1 19 ? 2.787 -17.578 -18.438 1 98.31 19 GLN B O 1
ATOM 1064 N N . ARG B 1 20 ? 3.881 -18.766 -16.875 1 98.5 20 ARG B N 1
ATOM 1065 C CA . ARG B 1 20 ? 3.961 -17.625 -15.953 1 98.5 20 ARG B CA 1
ATOM 1066 C C . ARG B 1 20 ? 4.801 -16.5 -16.562 1 98.5 20 ARG B C 1
ATOM 1068 O O . ARG B 1 20 ? 4.48 -15.328 -16.391 1 98.5 20 ARG B O 1
ATOM 1075 N N . GLY B 1 21 ? 5.891 -16.891 -17.203 1 98.31 21 GLY B N 1
ATOM 1076 C CA . GLY B 1 21 ? 6.699 -15.891 -17.891 1 98.31 21 GLY B CA 1
ATOM 1077 C C . GLY B 1 21 ? 5.902 -15.047 -18.875 1 98.31 21 GLY B C 1
ATOM 1078 O O . GLY B 1 21 ? 6.141 -13.852 -19 1 98.31 21 GLY B O 1
ATOM 1079 N N . GLU B 1 22 ? 5 -15.648 -19.547 1 98.25 22 GLU B N 1
ATOM 1080 C CA . GLU B 1 22 ? 4.145 -14.93 -20.484 1 98.25 22 GLU B CA 1
ATOM 1081 C C . GLU B 1 22 ? 3.217 -13.961 -19.766 1 98.25 22 GLU B C 1
ATOM 1083 O O . GLU B 1 22 ? 3.025 -12.828 -20.203 1 98.25 22 GLU B O 1
ATOM 1088 N N . LEU B 1 23 ? 2.613 -14.398 -18.672 1 98.19 23 LEU B N 1
ATOM 1089 C CA . LEU B 1 23 ? 1.771 -13.523 -17.875 1 98.19 23 LEU B CA 1
ATOM 1090 C C . LEU B 1 23 ? 2.564 -12.328 -17.359 1 98.19 23 LEU B C 1
ATOM 1092 O O . LEU B 1 23 ? 2.066 -11.195 -17.359 1 98.19 23 LEU B O 1
ATOM 1096 N N . LEU B 1 24 ? 3.785 -12.578 -16.891 1 98.56 24 LEU B N 1
ATOM 1097 C CA . LEU B 1 24 ? 4.648 -11.516 -16.406 1 98.56 24 LEU B CA 1
ATOM 1098 C C . LEU B 1 24 ? 4.926 -10.484 -17.5 1 98.56 24 LEU B C 1
ATOM 1100 O O . LEU B 1 24 ? 4.809 -9.281 -17.266 1 98.56 24 LEU B O 1
ATOM 1104 N N . ARG B 1 25 ? 5.254 -10.953 -18.656 1 98 25 ARG B N 1
ATOM 1105 C CA . ARG B 1 25 ? 5.539 -10.055 -19.766 1 98 25 ARG B CA 1
ATOM 1106 C C . ARG B 1 25 ? 4.312 -9.227 -20.125 1 98 25 ARG B C 1
ATOM 1108 O O . ARG B 1 25 ? 4.438 -8.062 -20.516 1 98 25 ARG B O 1
ATOM 1115 N N . GLN B 1 26 ? 3.223 -9.812 -19.984 1 97.75 26 GLN B N 1
ATOM 1116 C CA . GLN B 1 26 ? 1.984 -9.164 -20.391 1 97.75 26 GLN B CA 1
ATOM 1117 C C . GLN B 1 26 ? 1.523 -8.141 -19.359 1 97.75 26 GLN B C 1
ATOM 1119 O O . GLN B 1 26 ? 1.063 -7.051 -19.719 1 97.75 26 GLN B O 1
ATOM 1124 N N . HIS B 1 27 ? 1.652 -8.43 -18.047 1 98.25 27 HIS B N 1
ATOM 1125 C CA . HIS B 1 27 ? 0.906 -7.656 -17.062 1 98.25 27 HIS B CA 1
ATOM 1126 C C . HIS B 1 27 ? 1.847 -6.926 -16.109 1 98.25 27 HIS B C 1
ATOM 1128 O O . HIS B 1 27 ? 1.403 -6.105 -15.305 1 98.25 27 HIS B O 1
ATOM 1134 N N . TRP B 1 28 ? 3.129 -7.199 -16.188 1 98.69 28 TRP B N 1
ATOM 1135 C CA . TRP B 1 28 ? 4.109 -6.602 -15.289 1 98.69 28 TRP B CA 1
ATOM 1136 C C . TRP B 1 28 ? 5.133 -5.785 -16.062 1 98.6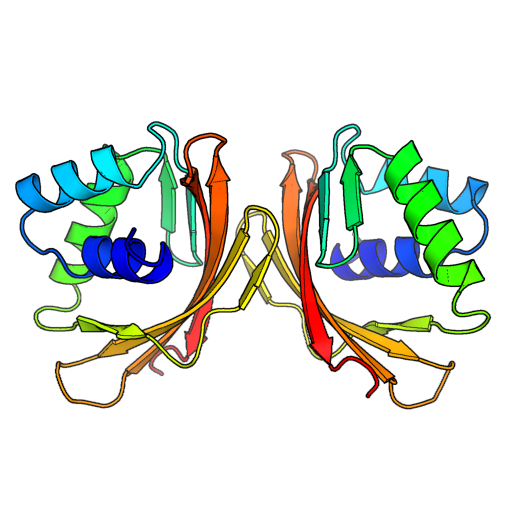9 28 TRP B C 1
ATOM 1138 O O . TRP B 1 28 ? 5.57 -6.191 -17.141 1 98.69 28 TRP B O 1
ATOM 1148 N N . SER B 1 29 ? 5.539 -4.668 -15.531 1 98.31 29 SER B N 1
ATOM 1149 C CA . SER B 1 29 ? 6.672 -3.939 -16.094 1 98.31 29 SER B CA 1
ATOM 1150 C C . SER B 1 29 ? 7.949 -4.77 -16.016 1 98.31 29 SER B C 1
ATOM 1152 O O . SER B 1 29 ? 8.102 -5.602 -15.117 1 98.31 29 SER B O 1
ATOM 1154 N N . SER B 1 30 ? 8.891 -4.488 -16.875 1 97.88 30 SER B N 1
ATOM 1155 C CA . SER B 1 30 ? 10.109 -5.293 -16.938 1 97.88 30 SER B CA 1
ATOM 1156 C C . SER B 1 30 ? 10.969 -5.109 -15.688 1 97.88 30 SER B C 1
ATOM 1158 O O . SER B 1 30 ? 11.719 -6.012 -15.312 1 97.88 30 SER B O 1
ATOM 1160 N N . ALA B 1 31 ? 10.82 -3.971 -15.023 1 97.81 31 ALA B N 1
ATOM 1161 C CA . ALA B 1 31 ? 11.578 -3.691 -13.805 1 97.81 31 ALA B CA 1
ATOM 1162 C C . ALA B 1 31 ? 10.656 -3.654 -12.586 1 97.81 31 ALA B C 1
ATOM 1164 O O . ALA B 1 31 ? 10.898 -2.904 -11.641 1 97.81 31 ALA B O 1
ATOM 1165 N N . ALA B 1 32 ? 9.586 -4.434 -12.664 1 98.62 32 ALA B N 1
ATOM 1166 C CA . ALA B 1 32 ? 8.633 -4.461 -11.555 1 98.62 32 ALA B CA 1
ATOM 1167 C C . ALA B 1 32 ? 9.312 -4.867 -10.258 1 98.62 32 ALA B C 1
ATOM 1169 O O . ALA B 1 32 ? 10.156 -5.77 -10.242 1 98.62 32 ALA B O 1
ATOM 1170 N N . ARG B 1 33 ? 8.953 -4.188 -9.211 1 98.81 33 ARG B N 1
ATOM 1171 C CA . ARG B 1 33 ? 9.484 -4.473 -7.887 1 98.81 33 ARG B CA 1
ATOM 1172 C C . ARG B 1 33 ? 8.43 -5.137 -7.008 1 98.81 33 ARG B C 1
ATOM 1174 O O . ARG B 1 33 ? 7.273 -4.715 -6.992 1 98.81 33 ARG B O 1
ATOM 1181 N N . TYR B 1 34 ? 8.836 -6.199 -6.348 1 98.88 34 TYR B N 1
ATOM 1182 C CA . TYR B 1 34 ? 7.98 -6.922 -5.418 1 98.88 34 TYR B CA 1
ATOM 1183 C C . TYR B 1 34 ? 8.617 -6.992 -4.031 1 98.88 34 TYR B C 1
ATOM 1185 O O . TYR B 1 34 ? 9.75 -7.445 -3.887 1 98.88 34 TYR B O 1
ATOM 1193 N N . THR B 1 35 ? 7.891 -6.5 -3.037 1 98.88 35 THR B N 1
ATOM 1194 C CA . THR B 1 35 ? 8.375 -6.566 -1.661 1 98.88 35 THR B CA 1
ATOM 1195 C C . THR B 1 35 ? 7.277 -7.078 -0.729 1 98.88 35 THR B C 1
ATOM 1197 O O . THR B 1 35 ? 6.16 -6.559 -0.727 1 98.88 35 THR B O 1
ATOM 1200 N N . ASP B 1 36 ? 7.5 -8.133 -0.037 1 98.06 36 ASP B N 1
ATOM 1201 C CA . ASP B 1 36 ? 6.699 -8.586 1.096 1 98.06 36 ASP B CA 1
ATOM 1202 C C . ASP B 1 36 ? 7.586 -8.992 2.268 1 98.06 36 ASP B C 1
ATOM 1204 O O . ASP B 1 36 ? 8.812 -8.875 2.199 1 98.06 36 ASP B O 1
ATOM 1208 N N . PRO B 1 37 ? 7.059 -9.367 3.463 1 97.81 37 PRO B N 1
ATOM 1209 C CA . PRO B 1 37 ? 7.906 -9.625 4.629 1 97.81 37 PRO B CA 1
ATOM 1210 C C . PRO B 1 37 ? 8.984 -10.672 4.352 1 97.81 37 PRO B C 1
ATOM 1212 O O . PRO B 1 37 ? 10.055 -10.633 4.961 1 97.81 37 PRO B O 1
ATOM 1215 N N . MET B 1 38 ? 8.773 -11.477 3.35 1 95.5 38 MET B N 1
ATOM 1216 C CA . MET B 1 38 ? 9.641 -12.633 3.15 1 95.5 38 MET B CA 1
ATOM 1217 C C . MET B 1 38 ? 10.547 -12.438 1.942 1 95.5 38 MET B C 1
ATOM 1219 O O . MET B 1 38 ? 11.547 -13.141 1.786 1 95.5 38 MET B O 1
ATOM 1223 N N . ALA B 1 39 ? 10.203 -11.547 1.104 1 97.81 39 ALA B N 1
ATOM 1224 C CA . ALA B 1 39 ? 10.938 -11.445 -0.155 1 97.81 39 ALA B CA 1
ATOM 1225 C C . ALA B 1 39 ? 11 -10 -0.641 1 97.81 39 ALA B C 1
ATOM 1227 O O . ALA B 1 39 ? 10.078 -9.219 -0.412 1 97.81 39 ALA B O 1
ATOM 1228 N N . GLU B 1 40 ? 12.039 -9.641 -1.284 1 98.62 40 GLU B N 1
ATOM 1229 C CA . GLU B 1 40 ? 12.266 -8.43 -2.057 1 98.62 40 GLU B CA 1
ATOM 1230 C C . GLU B 1 40 ? 12.984 -8.734 -3.367 1 98.62 40 GLU B C 1
ATOM 1232 O O . GLU B 1 40 ? 14.172 -9.078 -3.369 1 98.62 40 GLU B O 1
ATOM 1237 N N . VAL B 1 41 ? 12.195 -8.625 -4.508 1 98.69 41 VAL B N 1
ATOM 1238 C CA . VAL B 1 41 ? 12.766 -9.039 -5.781 1 98.69 41 VAL B CA 1
ATOM 1239 C C . VAL B 1 41 ? 12.422 -8.023 -6.863 1 98.69 41 VAL B C 1
ATOM 1241 O O . VAL B 1 41 ? 11.508 -7.215 -6.695 1 98.69 41 VAL B O 1
ATOM 1244 N N . VAL B 1 42 ? 13.156 -8.055 -7.91 1 98.69 42 VAL B N 1
ATOM 1245 C CA . VAL B 1 42 ? 12.969 -7.117 -9.008 1 98.69 42 VAL B CA 1
ATOM 1246 C C . VAL B 1 42 ? 13.031 -7.863 -10.344 1 98.69 42 VAL B C 1
ATOM 1248 O O . VAL B 1 42 ? 13.922 -8.688 -10.555 1 98.69 42 VAL B O 1
ATOM 1251 N N . GLY B 1 43 ? 12.07 -7.516 -11.18 1 98.69 43 GLY B N 1
ATOM 1252 C CA . GLY B 1 43 ? 12.102 -8.016 -12.547 1 98.69 43 GLY B CA 1
ATOM 1253 C C . GLY B 1 43 ? 11.406 -9.352 -12.711 1 98.69 43 GLY B C 1
ATOM 1254 O O . GLY B 1 43 ? 11.188 -10.07 -11.734 1 98.69 43 GLY B O 1
ATOM 1255 N N . HIS B 1 44 ? 11.086 -9.695 -13.945 1 98.75 44 HIS B N 1
ATOM 1256 C CA . HIS B 1 44 ? 10.289 -10.867 -14.289 1 98.75 44 HIS B CA 1
ATOM 1257 C C . HIS B 1 44 ? 10.961 -12.148 -13.828 1 98.75 44 HIS B C 1
ATOM 1259 O O . HIS B 1 44 ? 10.312 -13.039 -13.273 1 98.75 44 HIS B O 1
ATOM 1265 N N . GLU B 1 45 ? 12.227 -12.258 -14.008 1 98.5 45 GLU B N 1
ATOM 1266 C CA . GLU B 1 45 ? 12.93 -13.492 -13.688 1 98.5 45 GLU B CA 1
ATOM 1267 C C . GLU B 1 45 ? 12.875 -13.789 -12.195 1 98.5 45 GLU B C 1
ATOM 1269 O O . GLU B 1 45 ? 12.547 -14.906 -11.789 1 98.5 45 GLU B O 1
ATOM 1274 N N . GLN B 1 46 ? 13.18 -12.805 -11.398 1 98.75 46 GLN B N 1
ATOM 1275 C CA . GLN B 1 46 ? 13.195 -13.008 -9.953 1 98.75 46 GLN B CA 1
ATOM 1276 C C . GLN B 1 46 ? 11.781 -13.227 -9.414 1 98.75 46 GLN B C 1
ATOM 1278 O O . GLN B 1 46 ? 11.586 -14.008 -8.477 1 98.75 46 GLN B O 1
ATOM 1283 N N . ILE B 1 47 ? 10.812 -12.531 -9.977 1 98.75 47 ILE B N 1
ATOM 1284 C CA . ILE B 1 47 ? 9.43 -12.734 -9.562 1 98.75 47 ILE B CA 1
ATOM 1285 C C . ILE B 1 47 ? 8.977 -14.141 -9.953 1 98.75 47 ILE B C 1
ATOM 1287 O O . ILE B 1 47 ? 8.32 -14.828 -9.164 1 98.75 47 ILE B O 1
ATOM 1291 N N . ASN B 1 48 ? 9.312 -14.57 -11.156 1 98.81 48 ASN B N 1
ATOM 1292 C CA . ASN B 1 48 ? 9.008 -15.938 -11.586 1 98.81 48 ASN B CA 1
ATOM 1293 C C . ASN B 1 48 ? 9.594 -16.969 -10.625 1 98.81 48 ASN B C 1
ATOM 1295 O O . ASN B 1 48 ? 8.898 -17.906 -10.219 1 98.81 48 ASN B O 1
ATOM 1299 N N . ALA B 1 49 ? 10.836 -16.766 -10.234 1 98.56 49 ALA B N 1
ATOM 1300 C CA . ALA B 1 49 ? 11.516 -17.688 -9.32 1 98.56 49 ALA B CA 1
ATOM 1301 C C . ALA B 1 49 ? 10.859 -17.672 -7.941 1 98.56 49 ALA B C 1
ATOM 1303 O O . ALA B 1 49 ? 10.766 -18.703 -7.285 1 98.56 49 ALA B O 1
ATOM 1304 N N . LEU B 1 50 ? 10.477 -16.531 -7.52 1 98.56 50 LEU B N 1
ATOM 1305 C CA . LEU B 1 50 ? 9.797 -16.406 -6.234 1 98.56 50 LEU B CA 1
ATOM 1306 C C . LEU B 1 50 ? 8.523 -17.234 -6.207 1 98.56 50 LEU B C 1
ATOM 1308 O O . LEU B 1 50 ? 8.297 -18 -5.266 1 98.56 50 LEU B O 1
ATOM 1312 N N . VAL B 1 51 ? 7.699 -17.062 -7.23 1 98.38 51 VAL B N 1
ATOM 1313 C CA . VAL B 1 51 ? 6.445 -17.812 -7.305 1 98.38 51 VAL B CA 1
ATOM 1314 C C . VAL B 1 51 ? 6.734 -19.312 -7.301 1 98.38 51 VAL B C 1
ATOM 1316 O O . VAL B 1 51 ? 6.055 -20.078 -6.613 1 98.38 51 VAL B O 1
ATOM 1319 N N . ASP B 1 52 ? 7.734 -19.719 -8.039 1 97.69 52 ASP B N 1
ATOM 1320 C CA . ASP B 1 52 ? 8.141 -21.125 -8.047 1 97.69 52 ASP B CA 1
ATOM 1321 C C . ASP B 1 52 ? 8.461 -21.609 -6.641 1 97.69 52 ASP B C 1
ATOM 1323 O O . ASP B 1 52 ? 8.008 -22.672 -6.23 1 97.69 52 ASP B O 1
ATOM 1327 N N . GLY B 1 53 ? 9.258 -20.844 -5.938 1 97.5 53 GLY B N 1
ATOM 1328 C CA . GLY B 1 53 ? 9.625 -21.188 -4.574 1 97.5 53 GLY B CA 1
ATOM 1329 C C . GLY B 1 53 ? 8.43 -21.328 -3.652 1 97.5 53 GLY B C 1
ATOM 1330 O O . GLY B 1 53 ? 8.375 -22.25 -2.834 1 97.5 53 GLY B O 1
ATOM 1331 N N . VAL B 1 54 ? 7.465 -20.453 -3.76 1 97.19 54 VAL B N 1
ATOM 1332 C CA . VAL B 1 54 ? 6.266 -20.484 -2.928 1 97.19 54 VAL B CA 1
ATOM 1333 C C . VAL B 1 54 ? 5.477 -21.766 -3.213 1 97.19 54 VAL B C 1
ATOM 1335 O O . VAL B 1 54 ? 5.02 -22.438 -2.287 1 97.19 54 VAL B O 1
ATOM 1338 N N . HIS B 1 55 ? 5.324 -22.172 -4.48 1 96.56 55 HIS B N 1
ATOM 1339 C CA . HIS B 1 55 ? 4.582 -23.375 -4.836 1 96.56 55 HIS B CA 1
ATOM 1340 C C . HIS B 1 55 ? 5.305 -24.625 -4.359 1 96.56 55 HIS B C 1
ATOM 1342 O O . HIS B 1 55 ? 4.664 -25.625 -4.012 1 96.56 55 HIS B O 1
ATOM 1348 N N . GLN B 1 56 ? 6.641 -24.531 -4.398 1 96.5 56 GLN B N 1
ATOM 1349 C CA . GLN B 1 56 ? 7.398 -25.672 -3.869 1 96.5 56 GLN B CA 1
ATOM 1350 C C . GLN B 1 56 ? 7.156 -25.844 -2.373 1 96.5 56 GLN B C 1
ATOM 1352 O O . GLN B 1 56 ? 7.078 -26.969 -1.879 1 96.5 56 GLN B O 1
ATOM 1357 N N . GLN B 1 57 ? 7.027 -24.812 -1.66 1 95 57 GLN B N 1
ATOM 1358 C CA . GLN B 1 57 ? 6.82 -24.844 -0.216 1 95 57 GLN B CA 1
ATOM 1359 C C . GLN B 1 57 ? 5.387 -25.234 0.126 1 95 57 GLN B C 1
ATOM 1361 O O . GLN B 1 57 ? 5.141 -25.875 1.152 1 95 57 GLN B O 1
ATOM 1366 N N . PHE B 1 58 ? 4.465 -24.875 -0.717 1 94.69 58 PHE B N 1
ATOM 1367 C CA . PHE B 1 58 ? 3.047 -25.109 -0.473 1 94.69 58 PHE B CA 1
ATOM 1368 C C . PHE B 1 58 ? 2.402 -25.812 -1.666 1 94.69 58 PHE B C 1
ATOM 1370 O O . PHE B 1 58 ? 1.512 -25.25 -2.311 1 94.69 58 PHE B O 1
ATOM 1377 N N . PRO B 1 59 ? 2.77 -27.062 -1.9 1 94.25 59 PRO B N 1
ATOM 1378 C CA . PRO B 1 59 ? 2.186 -27.766 -3.047 1 94.25 59 PRO B CA 1
ATOM 1379 C C . PRO B 1 59 ? 0.667 -27.891 -2.951 1 94.25 59 PRO B C 1
ATOM 1381 O O . PRO B 1 59 ? 0.139 -28.266 -1.898 1 94.25 59 PRO B O 1
ATOM 1384 N N . GLY B 1 60 ? -0.003 -27.5 -4.02 1 94.31 60 GLY B N 1
ATOM 1385 C CA . GLY B 1 60 ? -1.445 -27.672 -4.094 1 94.31 60 GLY B CA 1
ATOM 1386 C C . GLY B 1 60 ? -2.217 -26.484 -3.529 1 94.31 60 GLY B C 1
ATOM 1387 O O . GLY B 1 60 ? -3.445 -26.453 -3.607 1 94.31 60 GLY B O 1
ATOM 1388 N N . PHE B 1 61 ? -1.571 -25.609 -2.926 1 96.88 61 PHE B N 1
ATOM 1389 C CA . PHE B 1 61 ? -2.238 -24.422 -2.398 1 96.88 61 PHE B CA 1
ATOM 1390 C C . PHE B 1 61 ? -2.584 -23.453 -3.52 1 96.88 61 PHE B C 1
ATOM 1392 O O . PHE B 1 61 ? -1.909 -23.422 -4.551 1 96.88 61 PHE B O 1
ATOM 1399 N N . VAL B 1 62 ? -3.635 -22.625 -3.301 1 97.81 62 VAL B N 1
ATOM 1400 C CA . VAL B 1 62 ? -4.086 -21.672 -4.301 1 97.81 62 VAL B CA 1
ATOM 1401 C C . VAL B 1 62 ? -4.289 -20.297 -3.648 1 97.81 62 VAL B C 1
ATOM 1403 O O . VAL B 1 62 ? -4.707 -20.219 -2.492 1 97.81 62 VAL B O 1
ATOM 1406 N N . PHE B 1 63 ? -3.963 -19.281 -4.449 1 98.19 63 PHE B N 1
ATOM 1407 C CA . PHE B 1 63 ? -4.254 -17.906 -4.059 1 98.19 63 PHE B CA 1
ATOM 1408 C C . PHE B 1 63 ? -5.664 -17.516 -4.484 1 98.19 63 PHE B C 1
ATOM 1410 O O . PHE B 1 63 ? -6.047 -17.703 -5.641 1 98.19 63 PHE B O 1
ATOM 1417 N N . THR B 1 64 ? -6.43 -16.969 -3.584 1 97.75 64 THR B N 1
ATOM 1418 C CA . THR B 1 64 ? -7.805 -16.547 -3.85 1 97.75 64 THR B CA 1
ATOM 1419 C C . THR B 1 64 ? -8.039 -15.125 -3.363 1 97.75 64 THR B C 1
ATOM 1421 O O . THR B 1 64 ? -7.41 -14.68 -2.406 1 97.75 64 THR B O 1
ATOM 1424 N N . PRO B 1 65 ? -8.914 -14.453 -4.07 1 96.75 65 PRO B N 1
ATOM 1425 C CA . PRO B 1 65 ? -9.227 -13.094 -3.604 1 96.75 65 PRO B CA 1
ATOM 1426 C C . PRO B 1 65 ? -10 -13.086 -2.285 1 96.75 65 PRO B C 1
ATOM 1428 O O . PRO B 1 65 ? -10.836 -13.961 -2.049 1 96.75 65 PRO B O 1
ATOM 1431 N N . VAL B 1 66 ? -9.703 -12.227 -1.47 1 96.69 66 VAL B N 1
ATOM 1432 C CA . VAL B 1 66 ? -10.453 -11.961 -0.249 1 96.69 66 VAL B CA 1
ATOM 1433 C C . VAL B 1 66 ? -11.094 -10.57 -0.326 1 96.69 66 VAL B C 1
ATOM 1435 O O . VAL B 1 66 ? -10.383 -9.562 -0.373 1 96.69 66 VAL B O 1
ATOM 1438 N N . GLY B 1 67 ? -12.445 -10.523 -0.392 1 95.38 67 GLY B N 1
ATOM 1439 C CA . GLY B 1 67 ? -13.133 -9.25 -0.523 1 95.38 67 GLY B CA 1
ATOM 1440 C C . GLY B 1 67 ? -12.961 -8.617 -1.89 1 95.38 67 GLY B C 1
ATOM 1441 O O . GLY B 1 67 ? -12.68 -9.305 -2.869 1 95.38 67 GLY B O 1
ATOM 1442 N N . GLN B 1 68 ? -13.227 -7.281 -1.975 1 96.38 68 GLN B N 1
ATOM 1443 C CA . GLN B 1 68 ? -13.141 -6.535 -3.227 1 96.38 68 GLN B CA 1
ATOM 1444 C C . GLN B 1 68 ? -11.938 -5.602 -3.227 1 96.38 68 GLN B C 1
ATOM 1446 O O . GLN B 1 68 ? -11.625 -4.977 -2.209 1 96.38 68 GLN B O 1
ATOM 1451 N N . PRO B 1 69 ? -11.312 -5.59 -4.387 1 97.75 69 PRO B N 1
ATOM 1452 C CA . PRO B 1 69 ? -10.234 -4.602 -4.488 1 97.75 69 PRO B CA 1
ATOM 1453 C C . PRO B 1 69 ? -10.742 -3.166 -4.387 1 97.75 69 PRO B C 1
ATOM 1455 O O . PRO B 1 69 ? -11.914 -2.898 -4.656 1 97.75 69 PRO B O 1
ATOM 1458 N N . ASP B 1 70 ? -9.969 -2.256 -3.895 1 97.69 70 ASP B N 1
ATOM 1459 C CA . ASP B 1 70 ? -10.188 -0.813 -3.855 1 97.69 70 ASP B CA 1
ATOM 1460 C C . ASP B 1 70 ? -9.172 -0.081 -4.73 1 97.69 70 ASP B C 1
ATOM 1462 O O . ASP B 1 70 ? -7.988 -0.006 -4.387 1 97.69 70 ASP B O 1
ATOM 1466 N N . ALA B 1 71 ? -9.672 0.471 -5.871 1 97.69 71 ALA B N 1
ATOM 1467 C CA . ALA B 1 71 ? -8.75 1.046 -6.848 1 97.69 71 ALA B CA 1
ATOM 1468 C C . ALA B 1 71 ? -9.055 2.52 -7.094 1 97.69 71 ALA B C 1
ATOM 1470 O O . ALA B 1 71 ? -10.219 2.926 -7.086 1 97.69 71 ALA B O 1
ATOM 1471 N N . HIS B 1 72 ? -8.078 3.324 -7.211 1 97.81 72 HIS B N 1
ATOM 1472 C CA . HIS B 1 72 ? -8.133 4.691 -7.715 1 97.81 72 HIS B CA 1
ATOM 1473 C C . HIS B 1 72 ? -6.789 5.117 -8.297 1 97.81 72 HIS B C 1
ATOM 1475 O O . HIS B 1 72 ? -5.746 4.594 -7.91 1 97.81 72 HIS B O 1
ATOM 1481 N N . HIS B 1 73 ? -6.812 6.102 -9.281 1 97.81 73 HIS B N 1
ATOM 1482 C CA . HIS B 1 73 ? -5.605 6.508 -10 1 97.81 73 HIS B CA 1
ATOM 1483 C C . HIS B 1 73 ? -4.875 5.301 -10.578 1 97.81 73 HIS B C 1
ATOM 1485 O O . HIS B 1 73 ? -5.461 4.512 -11.32 1 97.81 73 HIS B O 1
ATOM 1491 N N . ASN B 1 74 ? -3.633 5.09 -10.25 1 97.75 74 ASN B N 1
ATOM 1492 C CA . ASN B 1 74 ? -2.865 3.979 -10.805 1 97.75 74 ASN B CA 1
ATOM 1493 C C . ASN B 1 74 ? -2.486 2.971 -9.719 1 97.75 74 ASN B C 1
ATOM 1495 O O . ASN B 1 74 ? -1.413 2.367 -9.781 1 97.75 74 ASN B O 1
ATOM 1499 N N . GLN B 1 75 ? -3.369 2.852 -8.75 1 98.69 75 GLN B N 1
ATOM 1500 C CA . GLN B 1 75 ? -3.049 1.945 -7.652 1 98.69 75 GLN B CA 1
ATOM 1501 C C . GLN B 1 75 ? -4.277 1.146 -7.223 1 98.69 75 GLN B C 1
ATOM 1503 O O . GLN B 1 75 ? -5.41 1.576 -7.441 1 98.69 75 GLN B O 1
ATOM 1508 N N . VAL B 1 76 ? -4.062 0.016 -6.66 1 98.44 76 VAL B N 1
ATOM 1509 C CA . VAL B 1 76 ? -5.129 -0.859 -6.188 1 98.44 76 VAL B CA 1
ATOM 1510 C C . VAL B 1 76 ? -4.672 -1.602 -4.934 1 98.44 76 VAL B C 1
ATOM 1512 O O . VAL B 1 76 ? -3.535 -2.072 -4.863 1 98.44 76 VAL B O 1
ATOM 1515 N N . ARG B 1 77 ? -5.48 -1.653 -3.938 1 98.75 77 ARG B N 1
ATOM 1516 C CA . ARG B 1 77 ? -5.219 -2.494 -2.775 1 98.75 77 ARG B CA 1
ATOM 1517 C C . ARG B 1 77 ? -6.23 -3.629 -2.678 1 98.75 77 ARG B C 1
ATOM 1519 O O . ARG B 1 77 ? -7.395 -3.463 -3.055 1 98.75 77 ARG B O 1
ATOM 1526 N N . PHE B 1 78 ? -5.809 -4.711 -2.172 1 98.5 78 PHE B N 1
ATOM 1527 C CA . PHE B 1 78 ? -6.668 -5.879 -2.033 1 98.5 78 PHE B CA 1
ATOM 1528 C C . PHE B 1 78 ? -6.047 -6.902 -1.09 1 98.5 78 PHE B C 1
ATOM 1530 O O . PHE B 1 78 ? -4.855 -6.82 -0.773 1 98.5 78 PHE B O 1
ATOM 1537 N N . GLN B 1 79 ? -6.852 -7.828 -0.605 1 98.44 79 GLN B N 1
ATOM 1538 C CA . GLN B 1 79 ? -6.383 -8.977 0.166 1 98.44 79 GLN B CA 1
ATOM 1539 C C . GLN B 1 79 ? -6.504 -10.266 -0.639 1 98.44 79 GLN B C 1
ATOM 1541 O O . GLN B 1 79 ? -7.363 -10.383 -1.515 1 98.44 79 GLN B O 1
ATOM 1546 N N . TRP B 1 80 ? -5.66 -11.117 -0.302 1 98.31 80 TRP B N 1
ATOM 1547 C CA . TRP B 1 80 ? -5.664 -12.453 -0.885 1 98.31 80 TRP B CA 1
ATOM 1548 C C . TRP B 1 80 ? -5.453 -13.516 0.189 1 98.31 80 TRP B C 1
ATOM 1550 O O . TRP B 1 80 ? -4.91 -13.227 1.258 1 98.31 80 TRP B O 1
ATOM 1560 N N . GLY B 1 81 ? -5.953 -14.648 -0.078 1 98.31 81 GLY B N 1
ATOM 1561 C CA . GLY B 1 81 ? -5.758 -15.805 0.781 1 98.31 81 GLY B CA 1
ATOM 1562 C C . GLY B 1 81 ? -4.949 -16.906 0.124 1 98.31 81 GLY B C 1
ATOM 1563 O O . GLY B 1 81 ? -4.949 -17.047 -1.102 1 98.31 81 GLY B O 1
ATOM 1564 N N . LEU B 1 82 ? -4.23 -17.688 0.881 1 97.94 82 LEU B N 1
ATOM 1565 C CA . LEU B 1 82 ? -3.504 -18.875 0.435 1 97.94 82 LEU B CA 1
ATOM 1566 C C . LEU B 1 82 ? -3.906 -20.094 1.25 1 97.94 82 LEU B C 1
ATOM 1568 O O . LEU B 1 82 ? -3.906 -20.062 2.482 1 97.94 82 LEU B O 1
ATOM 1572 N N . GLY B 1 83 ? -4.34 -21.062 0.677 1 97.06 83 GLY B N 1
ATOM 1573 C CA . GLY B 1 83 ? -4.723 -22.312 1.298 1 97.06 83 GLY B CA 1
ATOM 1574 C C . GLY B 1 83 ? -5.051 -23.406 0.292 1 97.06 83 GLY B C 1
ATOM 1575 O O . GLY B 1 83 ? -5 -23.172 -0.918 1 97.06 83 GLY B O 1
ATOM 1576 N N . PRO B 1 84 ? -5.371 -24.609 0.881 1 95 84 PRO B N 1
ATOM 1577 C CA . PRO B 1 84 ? -5.801 -25.672 -0.035 1 95 84 PRO B CA 1
ATOM 1578 C C . PRO B 1 84 ? -7.023 -25.266 -0.861 1 95 84 PRO B C 1
ATOM 1580 O O . PRO B 1 84 ? -7.859 -24.484 -0.398 1 95 84 PRO B O 1
ATOM 1583 N N . ASP B 1 85 ? -7.039 -25.766 -2.066 1 90.94 85 ASP B N 1
ATOM 1584 C CA . ASP B 1 85 ? -8.156 -25.469 -2.949 1 90.94 85 ASP B CA 1
ATOM 1585 C C . ASP B 1 85 ? -9.492 -25.812 -2.291 1 90.94 85 ASP B C 1
ATOM 1587 O O . ASP B 1 85 ? -9.648 -26.922 -1.758 1 90.94 85 ASP B O 1
ATOM 1591 N N . GLY B 1 86 ? -10.344 -24.875 -2.266 1 89.62 86 GLY B N 1
ATOM 1592 C CA . GLY B 1 86 ? -11.68 -25.125 -1.757 1 89.62 86 GLY B CA 1
ATOM 1593 C C . GLY B 1 86 ? -11.773 -25 -0.247 1 89.62 86 GLY B C 1
ATOM 1594 O O . GLY B 1 86 ? -12.852 -25.172 0.327 1 89.62 86 GLY B O 1
ATOM 1595 N N . ALA B 1 87 ? -10.664 -24.766 0.431 1 91.44 87 ALA B N 1
ATOM 1596 C CA . ALA B 1 87 ? -10.641 -24.641 1.887 1 91.44 87 ALA B CA 1
ATOM 1597 C C . ALA B 1 87 ? -10.391 -23.203 2.314 1 91.44 87 ALA B C 1
ATO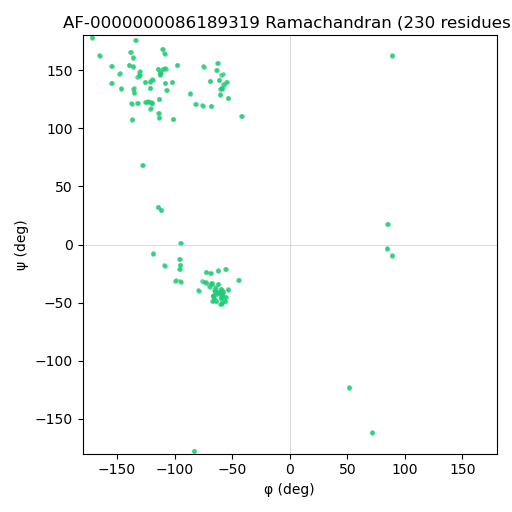M 1599 O O . ALA B 1 87 ? -10.07 -22.344 1.485 1 91.44 87 ALA B O 1
ATOM 1600 N N . GLU B 1 88 ? -10.648 -22.938 3.551 1 93.38 88 GLU B N 1
ATOM 1601 C CA . GLU B 1 88 ? -10.328 -21.625 4.105 1 93.38 88 GLU B CA 1
ATOM 1602 C C . GLU B 1 88 ? -8.836 -21.328 4.016 1 93.38 88 GLU B C 1
ATOM 1604 O O . GLU B 1 88 ? -8.016 -22.203 4.312 1 93.38 88 GLU B O 1
ATOM 1609 N N . PRO B 1 89 ? -8.516 -20.188 3.588 1 96.69 89 PRO B N 1
ATOM 1610 C CA . PRO B 1 89 ? -7.094 -19.844 3.514 1 96.69 89 PRO B CA 1
ATOM 1611 C C . PRO B 1 89 ? -6.406 -19.875 4.879 1 96.69 89 PRO B C 1
ATOM 1613 O O . PRO B 1 89 ? -7.008 -19.5 5.887 1 96.69 89 PRO B O 1
ATOM 1616 N N . VAL B 1 90 ? -5.219 -20.328 4.949 1 96.06 90 VAL B N 1
ATOM 1617 C CA . VAL B 1 90 ? -4.441 -20.406 6.184 1 96.06 90 VAL B CA 1
ATOM 1618 C C . VAL B 1 90 ? -3.541 -19.172 6.297 1 96.06 90 VAL B C 1
ATOM 1620 O O . VAL B 1 90 ? -3.033 -18.875 7.379 1 96.06 90 VAL B O 1
ATOM 1623 N N . VAL B 1 91 ? -3.297 -18.547 5.184 1 97.31 91 VAL B N 1
ATOM 1624 C CA . VAL B 1 91 ? -2.582 -17.266 5.129 1 97.31 91 VAL B CA 1
ATOM 1625 C C . VAL B 1 91 ? -3.461 -16.203 4.465 1 97.31 91 VAL B C 1
ATOM 1627 O O . VAL B 1 91 ? -4.129 -16.484 3.465 1 97.31 91 VAL B O 1
ATOM 1630 N N . ILE B 1 92 ? -3.531 -15.07 5.012 1 98.31 92 ILE B N 1
ATOM 1631 C CA . ILE B 1 92 ? -4.156 -13.922 4.363 1 98.31 92 ILE B CA 1
ATOM 1632 C C . ILE B 1 92 ? -3.135 -12.805 4.199 1 98.31 92 ILE B C 1
ATOM 1634 O O . ILE B 1 92 ? -2.506 -12.375 5.172 1 98.31 92 ILE B O 1
ATOM 1638 N N . GLY B 1 93 ? -2.959 -12.43 3.006 1 98.38 93 GLY B N 1
ATOM 1639 C CA . GLY B 1 93 ? -2.068 -11.32 2.699 1 98.38 93 GLY B CA 1
ATOM 1640 C C . GLY B 1 93 ? -2.801 -10.078 2.221 1 98.38 93 GLY B C 1
ATOM 1641 O O . GLY B 1 93 ? -4.004 -10.125 1.968 1 98.38 93 GLY B O 1
ATOM 1642 N N . PHE B 1 94 ? -2.08 -9.023 2.172 1 98.69 94 PHE B N 1
ATOM 1643 C CA . PHE B 1 94 ? -2.533 -7.719 1.708 1 98.69 94 PHE B CA 1
ATOM 1644 C C . PHE B 1 94 ? -1.506 -7.086 0.777 1 98.69 94 PHE B C 1
ATOM 1646 O O . PHE B 1 94 ? -0.311 -7.074 1.08 1 98.69 94 PHE B O 1
ATOM 1653 N N . ASP B 1 95 ? -1.954 -6.602 -0.386 1 98.81 95 ASP B N 1
ATOM 1654 C CA . ASP B 1 95 ? -1.042 -5.984 -1.345 1 98.81 95 ASP B CA 1
ATOM 1655 C C . ASP B 1 95 ? -1.567 -4.629 -1.81 1 98.81 95 ASP B C 1
ATOM 1657 O O . ASP B 1 95 ? -2.777 -4.445 -1.964 1 98.81 95 ASP B O 1
ATOM 1661 N N . VAL B 1 96 ? -0.699 -3.723 -2.057 1 98.88 96 VAL B N 1
ATOM 1662 C CA . VAL B 1 96 ? -0.959 -2.531 -2.859 1 98.88 96 VAL B CA 1
ATOM 1663 C C . VAL B 1 96 ? -0.138 -2.584 -4.145 1 98.88 96 VAL B C 1
ATOM 1665 O O . VAL B 1 96 ? 1.088 -2.717 -4.102 1 98.88 96 VAL B O 1
ATOM 1668 N N . LEU B 1 97 ? -0.785 -2.465 -5.27 1 98.69 97 LEU B N 1
ATOM 1669 C CA . LEU B 1 97 ? -0.139 -2.396 -6.574 1 98.69 97 LEU B CA 1
ATOM 1670 C C . LEU B 1 97 ? -0.108 -0.962 -7.09 1 98.69 97 LEU B C 1
ATOM 1672 O O . LEU B 1 97 ? -1.082 -0.221 -6.938 1 98.69 97 LEU B O 1
ATOM 1676 N N . THR B 1 98 ? 1.001 -0.598 -7.691 1 98.75 98 THR B N 1
ATOM 1677 C CA . THR B 1 98 ? 1.015 0.562 -8.578 1 98.75 98 THR B CA 1
ATOM 1678 C C . THR B 1 98 ? 1.256 0.135 -10.023 1 98.75 98 THR B C 1
ATOM 1680 O O . THR B 1 98 ? 1.99 -0.821 -10.281 1 98.75 98 THR B O 1
ATOM 1683 N N . LEU B 1 99 ? 0.645 0.887 -10.906 1 98.44 99 LEU B N 1
ATOM 1684 C CA . LEU B 1 99 ? 0.704 0.555 -12.32 1 98.44 99 LEU B CA 1
ATOM 1685 C C . LEU B 1 99 ? 1.505 1.6 -13.094 1 98.44 99 LEU B C 1
ATOM 1687 O O . LEU B 1 99 ? 1.503 2.779 -12.734 1 98.44 99 LEU B O 1
ATOM 1691 N N . ASP B 1 100 ? 2.219 1.193 -14.148 1 97.81 100 ASP B N 1
ATOM 1692 C CA . ASP B 1 100 ? 2.922 2.139 -15.008 1 97.81 100 ASP B CA 1
ATOM 1693 C C . ASP B 1 100 ? 1.985 2.732 -16.047 1 97.81 100 ASP B C 1
ATOM 1695 O O . ASP B 1 100 ? 0.778 2.482 -16.031 1 97.81 100 ASP B O 1
ATOM 1699 N N . ALA B 1 101 ? 2.492 3.533 -16.875 1 96.25 101 ALA B N 1
ATOM 1700 C CA . ALA B 1 101 ? 1.685 4.285 -17.844 1 96.25 101 ALA B CA 1
ATOM 1701 C C . ALA B 1 101 ? 0.961 3.344 -18.797 1 96.25 101 ALA B C 1
ATOM 1703 O O . ALA B 1 101 ? -0.075 3.701 -19.359 1 96.25 101 ALA B O 1
ATOM 1704 N N . ASP B 1 102 ? 1.412 2.145 -18.984 1 96.19 102 ASP B N 1
ATOM 1705 C CA . ASP B 1 102 ? 0.822 1.168 -19.891 1 96.19 102 ASP B CA 1
ATOM 1706 C C . ASP B 1 102 ? -0.159 0.256 -19.156 1 96.19 102 ASP B C 1
ATOM 1708 O O . ASP B 1 102 ? -0.667 -0.709 -19.734 1 96.19 102 ASP B O 1
ATOM 1712 N N . GLY B 1 103 ? -0.337 0.5 -17.875 1 96.81 103 GLY B N 1
ATOM 1713 C CA . GLY B 1 103 ? -1.295 -0.278 -17.109 1 96.81 103 GLY B CA 1
ATOM 1714 C C . GLY B 1 103 ? -0.722 -1.583 -16.578 1 96.81 103 GLY B C 1
ATOM 1715 O O . GLY B 1 103 ? -1.469 -2.486 -16.203 1 96.81 103 GLY B O 1
ATOM 1716 N N . ARG B 1 104 ? 0.629 -1.657 -16.562 1 98.25 104 ARG B N 1
ATOM 1717 C CA . ARG B 1 104 ? 1.303 -2.846 -16.047 1 98.25 104 ARG B CA 1
ATOM 1718 C C . ARG B 1 104 ? 1.751 -2.639 -14.609 1 98.25 104 ARG B C 1
ATOM 1720 O O . ARG B 1 104 ? 1.975 -1.505 -14.18 1 98.25 104 ARG B O 1
ATOM 1727 N N . ILE B 1 105 ? 1.882 -3.77 -13.891 1 98.75 105 ILE B N 1
ATOM 1728 C CA . ILE B 1 105 ? 2.273 -3.695 -12.484 1 98.75 105 ILE B CA 1
ATOM 1729 C C . ILE B 1 105 ? 3.723 -3.225 -12.375 1 98.75 105 ILE B C 1
ATOM 1731 O O . ILE B 1 105 ? 4.629 -3.867 -12.906 1 98.75 105 ILE B O 1
ATOM 1735 N N . GLU B 1 106 ? 3.885 -2.125 -11.742 1 98.75 106 GLU B N 1
ATOM 1736 C CA . GLU B 1 106 ? 5.215 -1.545 -11.578 1 98.75 106 GLU B CA 1
ATOM 1737 C C . GLU B 1 106 ? 5.797 -1.868 -10.203 1 98.75 106 GLU B C 1
ATOM 1739 O O . GLU B 1 106 ? 7.012 -1.996 -10.055 1 98.75 106 GLU B O 1
ATOM 1744 N N . GLN B 1 107 ? 4.926 -1.991 -9.266 1 98.81 107 GLN B N 1
ATOM 1745 C CA . GLN B 1 107 ? 5.355 -2.229 -7.895 1 98.81 107 GLN B CA 1
ATOM 1746 C C . GLN B 1 107 ? 4.266 -2.936 -7.09 1 98.81 107 GLN B C 1
ATOM 1748 O O . GLN B 1 107 ? 3.078 -2.656 -7.266 1 98.81 107 GLN B O 1
ATOM 1753 N N . VAL B 1 108 ? 4.676 -3.906 -6.25 1 98.88 108 VAL B N 1
ATOM 1754 C CA . VAL B 1 108 ? 3.799 -4.566 -5.289 1 98.88 108 VAL B CA 1
ATOM 1755 C C . VAL B 1 108 ? 4.348 -4.383 -3.877 1 98.88 108 VAL B C 1
ATOM 1757 O O . VAL B 1 108 ? 5.48 -4.77 -3.59 1 98.88 108 VAL B O 1
ATOM 1760 N N . LEU B 1 109 ? 3.654 -3.732 -3.035 1 98.94 109 LEU B N 1
ATOM 1761 C CA . LEU B 1 109 ? 3.938 -3.629 -1.607 1 98.94 109 LEU B CA 1
ATOM 1762 C C . LEU B 1 109 ? 3.035 -4.562 -0.805 1 98.94 109 LEU B C 1
ATOM 1764 O O . LEU B 1 109 ? 1.841 -4.297 -0.654 1 98.94 109 LEU B O 1
ATOM 1768 N N . GLY B 1 110 ? 3.674 -5.578 -0.326 1 98.88 110 GLY B N 1
ATOM 1769 C CA . GLY B 1 110 ? 2.889 -6.637 0.292 1 98.88 110 GLY B CA 1
ATOM 1770 C C . GLY B 1 110 ? 3.059 -6.703 1.798 1 98.88 110 GLY B C 1
ATOM 1771 O O . GLY B 1 110 ? 4.125 -6.379 2.322 1 98.88 110 GLY B O 1
ATOM 1772 N N . PHE B 1 111 ? 2.051 -7.148 2.457 1 98.75 111 PHE B N 1
ATOM 1773 C CA . PHE B 1 111 ? 1.99 -7.402 3.891 1 98.75 111 PHE B CA 1
ATOM 1774 C C . PHE B 1 111 ? 1.256 -8.703 4.18 1 98.75 111 PHE B C 1
ATOM 1776 O O . PHE B 1 111 ? 0.651 -9.297 3.279 1 98.75 111 PHE B O 1
ATOM 1783 N N . LEU B 1 112 ? 1.379 -9.203 5.395 1 98.25 112 LEU B N 1
ATOM 1784 C CA . LEU B 1 112 ? 0.699 -10.422 5.809 1 98.25 112 LEU B CA 1
ATOM 1785 C C . LEU B 1 112 ? -0.231 -10.156 6.988 1 98.25 112 LEU B C 1
ATOM 1787 O O . LEU B 1 112 ? 0.21 -9.68 8.039 1 98.25 112 LEU B O 1
ATOM 1791 N N . ASP B 1 113 ? -1.497 -10.438 6.832 1 97.62 113 ASP B N 1
ATOM 1792 C CA . ASP B 1 113 ? -2.51 -10.156 7.844 1 97.62 113 ASP B CA 1
ATOM 1793 C C . ASP B 1 113 ? -2.764 -11.367 8.727 1 97.62 113 ASP B C 1
ATOM 1795 O O . ASP B 1 113 ? -3.174 -11.234 9.883 1 97.62 113 ASP B O 1
ATOM 1799 N N . LYS B 1 114 ? -2.641 -12.539 8.172 1 95.56 114 LYS B N 1
ATOM 1800 C CA . LYS B 1 114 ? -2.775 -13.805 8.883 1 95.56 114 LYS B CA 1
ATOM 1801 C C . LYS B 1 114 ? -1.69 -14.797 8.461 1 95.56 114 LYS B C 1
ATOM 1803 O O . LYS B 1 114 ? -1.5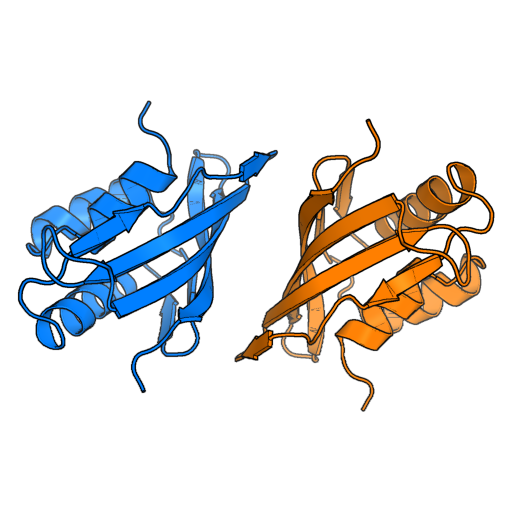35 -15.078 7.273 1 95.56 114 LYS B O 1
ATOM 1808 N N . VAL B 1 115 ? -0.928 -15.234 9.375 1 92.94 115 VAL B N 1
ATOM 1809 C CA . VAL B 1 115 ? 0.072 -16.266 9.125 1 92.94 115 VAL B CA 1
ATOM 1810 C C . VAL B 1 115 ? -0.131 -17.422 10.102 1 92.94 115 VAL B C 1
ATOM 1812 O O . VAL B 1 115 ? -0.532 -17.219 11.25 1 92.94 115 VAL B O 1
ATOM 1815 N N . PRO B 1 116 ? 0.04 -18.578 9.555 1 82.81 116 PRO B N 1
ATOM 1816 C CA . PRO B 1 116 ? -0.141 -19.719 10.445 1 82.81 116 PRO B CA 1
ATOM 1817 C C . PRO B 1 116 ? 0.747 -19.641 11.688 1 82.81 116 PRO B C 1
ATOM 1819 O O . PRO B 1 116 ? 1.835 -19.062 11.641 1 82.81 116 PRO B O 1
ATOM 1822 N N . ALA B 1 117 ? 0.153 -20.047 12.867 1 68.06 117 ALA B N 1
ATOM 1823 C CA . ALA B 1 117 ? 0.865 -20.078 14.141 1 68.06 117 ALA B CA 1
ATOM 1824 C C . ALA B 1 117 ? 2.043 -21.047 14.086 1 68.06 117 ALA B C 1
ATOM 1826 O O . ALA B 1 117 ? 1.988 -22.062 13.383 1 68.06 117 ALA B O 1
#

pLDDT: mean 96.27, std 7.07, range [41.03, 98.94]

Nearest PDB structures (foldseek):
  3dxo-assembly1_A  TM=9.577E-01  e=9.953E-15  Agrobacterium fabrum str. C58
  6x1i-assembly1_B  TM=9.304E-01  e=2.070E-14  Agrobacterium fabrum str. C58
  3ov4-assembly1_B  TM=7.753E-01  e=2.831E-06  Comamonas testosteroni
  3nm2-assembly1_A-2  TM=7.586E-01  e=2.121E-05  Comamonas testosteroni
  8uqf-assembly1_A  TM=7.380E-01  e=5.066E-04  synthetic construct

Sequence (234 aa):
MDDITTSYLDTWNTTDAAQRGELLRQHWSSAARYTDPMAEVVGHEQINALVDGVHQQFPGFVFTPVGQPDAHHNQVRFQWGLGPDGAEPVVIGFDVLTLDADGRIEQVLGFLDKVPAMDDITTSYLDTWNTTDAAQRGELLRQHWSSAARYTDPMAEVVGHEQINALVDGVHQQFPGFVFTPVGQPDAHHNQVRFQWGLGPDGAEPVVIGFDVLTLDADGRIEQVLGFLDKVPA